Protein AF-A0AAV7A4F8-F1 (afdb_monomer)

Foldseek 3Di:
DCVVVVVVVVVVVVVVVVVVVVVVVVVVVVVVVVVVVCVCVVCVVVVVVVVVVVVVVVVVVVVVVVVVVVVVVVVVVVVVVVVVVCCCVVPVVVVVVVVVVVVVVVVVVVVVVVVVVVVVVVVVVVVVVVVVVDDDDDDDDDDDDDDPPDDDPDDDPDPPPPPVPVVVVVVVVVVVVVPDDDDDDDDDDDDDDDDDDDDDDDDDDDDPDPPDQDDQPPPCDLVQLVVLLVVPPPDPPQWAAPVSCCVRRNDDDPLVVQPDPPPNIGHSVSCVCNRVD

pLDDT: mean 75.05, std 23.2, range [30.03, 98.81]

Solvent-accessible surface area (backbone atoms only — not comparable to full-atom values): 17377 Å² total; per-residue (Å²): 142,63,63,66,68,50,52,54,52,52,52,52,52,53,53,51,52,52,52,51,53,53,52,52,51,52,51,53,52,49,53,56,48,52,60,55,75,43,45,61,73,73,44,44,64,58,57,49,52,52,50,50,52,51,52,52,52,52,49,55,51,52,56,49,54,51,50,56,49,52,53,50,53,54,50,50,56,51,52,50,49,55,49,55,52,48,48,38,65,73,50,48,51,57,50,52,55,48,51,53,51,51,53,51,50,50,56,54,48,51,55,50,50,52,56,48,51,56,51,50,50,52,50,51,54,52,49,54,51,54,60,71,70,60,74,83,88,79,83,87,86,86,88,86,82,94,77,87,75,85,78,81,86,78,86,85,88,73,85,82,56,81,67,53,58,59,59,50,50,53,53,48,52,50,52,54,70,72,65,59,75,88,76,84,80,87,85,81,89,85,88,82,90,84,88,91,86,82,89,88,81,85,83,86,70,92,74,92,63,83,82,73,83,64,82,62,68,98,79,75,47,73,66,56,51,53,47,50,47,68,74,67,49,84,59,95,81,63,53,42,45,55,73,52,48,40,67,75,74,36,86,66,78,69,57,74,81,40,47,82,90,71,82,70,42,43,40,67,80,42,52,43,54,67,76,76,97

Sequence (277 aa):
MSGDHGLNRLWANITEVNRQIALLTSAVTQLRTNLKSASDLINLPKTMEELQKSVATLGSTVTSVHHDVETLQTAAEEQRKRVEDLQKDLVQSPLEDLNSTVMLYVRQSDQRLHNMEATAFNLSQRVAALESAHPTSTKEDAAGLVNATHWSNESHTEAAESLKPEIREQLQLIHMLTNAPDSDKEERDDAVTSPPPLDKKKPRSLRRRQRRGLLLPRTFTLQDLEEVFRQTVQDLDGTLSRQQVERHLGRVQSLQDYDTDGDDRYSLAELKPLLGV

Secondary structure (DSSP, 8-state):
--HHHHHHHHHHHHHHHHHHHHHHHHHHHHHHHHHHHTHHHHHHHHHHHHHHHHHHHHHHHHHHHHHHHHHHHHHHHHHHHHHHHHHIIIIIHHHHHHHHHHHHHHHHHHHHHHHHHHHHHHHHHHHHHHHHT------------------------SSSSTTHHHHHHHHHHHHHHHS--------------------------------------TT--HHHHHHHHHHH--STT--EEHHHHHHHT---TTGGGT-SSSSSEE-HHHHGGGGT-

InterPro domains:
  IPR042352 EF-hand calcium-binding domain-containing protein 14 [PTHR15717] (2-92)

Organism: Engystomops pustulosus (NCBI:txid76066)

Mean predicted aligned error: 22.29 Å

Radius of gyration: 52.46 Å; Cα contacts (8 Å, |Δi|>4): 60; chains: 1; bounding box: 131×72×166 Å

Structure (mmCIF, N/CA/C/O backbone):
data_AF-A0AAV7A4F8-F1
#
_entry.id   AF-A0AAV7A4F8-F1
#
loop_
_atom_site.group_PDB
_atom_site.id
_atom_site.type_symbol
_atom_site.label_atom_id
_atom_site.label_alt_id
_atom_site.label_comp_id
_atom_site.label_asym_id
_atom_site.label_entity_id
_atom_site.label_seq_id
_atom_site.pdbx_PDB_ins_code
_atom_site.Cartn_x
_atom_site.Cartn_y
_atom_site.Cartn_z
_atom_site.occupancy
_atom_site.B_iso_or_equiv
_atom_site.auth_seq_id
_atom_site.auth_comp_id
_atom_site.auth_asym_id
_atom_site.auth_atom_id
_atom_site.pdbx_PDB_model_num
ATOM 1 N N . MET A 1 1 ? 66.719 -3.668 -76.133 1.00 51.59 1 MET A N 1
ATOM 2 C CA . MET A 1 1 ? 65.538 -2.784 -76.243 1.00 51.59 1 MET A CA 1
ATOM 3 C C . MET A 1 1 ? 64.718 -2.970 -74.973 1.00 51.59 1 MET A C 1
ATOM 5 O O . MET A 1 1 ? 63.930 -3.899 -74.914 1.00 51.59 1 MET A O 1
ATOM 9 N N . SER A 1 2 ? 64.987 -2.191 -73.919 1.00 59.56 2 SER A N 1
ATOM 10 C CA . SER A 1 2 ? 64.517 -2.533 -72.556 1.00 59.56 2 SER A CA 1
ATOM 11 C C . SER A 1 2 ? 63.568 -1.507 -71.922 1.00 59.56 2 SER A C 1
ATOM 13 O O . SER A 1 2 ? 63.001 -1.789 -70.871 1.00 59.56 2 SER A O 1
ATOM 15 N N . GLY A 1 3 ? 63.378 -0.338 -72.549 1.00 72.06 3 GLY A N 1
ATOM 16 C CA . GLY A 1 3 ? 62.556 0.755 -72.012 1.00 72.06 3 GLY A CA 1
ATOM 17 C C . GLY A 1 3 ? 61.073 0.395 -71.888 1.00 72.06 3 GLY A C 1
ATOM 18 O O . GLY A 1 3 ? 60.519 0.468 -70.792 1.00 72.06 3 GLY A O 1
ATOM 19 N N . ASP A 1 4 ? 60.453 -0.075 -72.976 1.00 75.88 4 ASP A N 1
ATOM 20 C CA . ASP A 1 4 ? 59.012 -0.383 -73.013 1.00 75.88 4 ASP A CA 1
ATOM 21 C C . ASP A 1 4 ? 58.596 -1.455 -72.002 1.00 75.88 4 ASP A C 1
ATOM 23 O O . ASP A 1 4 ? 57.539 -1.359 -71.385 1.00 75.88 4 ASP A O 1
ATOM 27 N N . HIS A 1 5 ? 59.436 -2.467 -71.768 1.00 80.19 5 HIS A N 1
ATOM 28 C CA . HIS A 1 5 ? 59.161 -3.495 -70.760 1.00 80.19 5 HIS A CA 1
ATOM 29 C C . HIS A 1 5 ? 59.239 -2.955 -69.321 1.00 80.19 5 HIS A C 1
ATOM 31 O O . HIS A 1 5 ? 58.542 -3.468 -68.445 1.00 80.19 5 HIS A O 1
ATOM 37 N N . GLY A 1 6 ? 60.040 -1.913 -69.071 1.00 85.62 6 GLY A N 1
ATOM 38 C CA . GLY A 1 6 ? 60.032 -1.176 -67.806 1.00 85.62 6 GLY A CA 1
ATOM 39 C C . GLY A 1 6 ? 58.773 -0.320 -67.658 1.00 85.62 6 GLY A C 1
ATOM 40 O O . GLY A 1 6 ? 58.057 -0.444 -66.666 1.00 85.62 6 GLY A O 1
ATOM 41 N N . LEU A 1 7 ? 58.457 0.481 -68.680 1.00 89.06 7 LEU A N 1
ATOM 42 C CA . LEU A 1 7 ? 57.256 1.323 -68.734 1.00 89.06 7 LEU A CA 1
ATOM 43 C C . LEU A 1 7 ? 55.967 0.513 -68.545 1.00 89.06 7 LEU A C 1
ATOM 45 O O . LEU A 1 7 ? 55.145 0.867 -67.705 1.00 89.06 7 LEU A O 1
ATOM 49 N N . ASN A 1 8 ? 55.805 -0.604 -69.257 1.00 91.00 8 ASN A N 1
ATOM 50 C CA . ASN A 1 8 ? 54.599 -1.429 -69.167 1.00 91.00 8 ASN A CA 1
ATOM 51 C C . ASN A 1 8 ? 54.426 -2.064 -67.769 1.00 91.00 8 ASN A C 1
ATOM 53 O O . ASN A 1 8 ? 53.312 -2.153 -67.258 1.00 91.00 8 ASN A O 1
ATOM 57 N N . ARG A 1 9 ? 55.526 -2.429 -67.088 1.00 90.81 9 ARG A N 1
ATOM 58 C CA . ARG A 1 9 ? 55.482 -2.887 -65.683 1.00 90.81 9 ARG A CA 1
ATOM 59 C C . ARG A 1 9 ? 55.089 -1.770 -64.713 1.00 90.81 9 ARG A C 1
ATOM 61 O O . ARG A 1 9 ? 54.324 -2.025 -63.787 1.00 90.81 9 ARG A O 1
ATOM 68 N N . LEU A 1 10 ? 55.580 -0.546 -64.923 1.00 94.00 10 LEU A N 1
ATOM 69 C CA . LEU A 1 10 ? 55.177 0.614 -64.119 1.00 94.00 10 LEU A CA 1
ATOM 70 C C . LEU A 1 10 ? 53.683 0.919 -64.303 1.00 94.00 10 LEU A C 1
ATOM 72 O O . LEU A 1 10 ? 52.978 1.077 -63.311 1.00 94.00 10 LEU A O 1
ATOM 76 N N . TRP A 1 11 ? 53.179 0.911 -65.541 1.00 93.75 11 TRP A N 1
ATOM 77 C CA . TRP A 1 11 ? 51.753 1.097 -65.831 1.00 93.75 11 TRP A CA 1
ATOM 78 C C . TRP A 1 11 ? 50.866 0.007 -65.221 1.00 93.75 11 TRP A C 1
ATOM 80 O O . TRP A 1 11 ? 49.826 0.331 -64.643 1.00 93.75 11 TRP A O 1
ATOM 90 N N . ALA A 1 12 ? 51.285 -1.262 -65.272 1.00 93.62 12 ALA A N 1
ATOM 91 C CA . ALA A 1 12 ? 50.576 -2.357 -64.610 1.00 93.62 12 ALA A CA 1
ATOM 92 C C . ALA A 1 12 ? 50.501 -2.151 -63.084 1.00 93.62 12 ALA A C 1
ATOM 94 O O . ALA A 1 12 ? 49.413 -2.219 -62.512 1.00 93.62 12 ALA A O 1
ATOM 95 N N . ASN A 1 13 ? 51.623 -1.807 -62.437 1.00 96.50 13 ASN A N 1
ATOM 96 C CA . ASN A 1 13 ? 51.658 -1.514 -61.000 1.00 96.50 13 ASN A CA 1
ATOM 97 C C . ASN A 1 13 ? 50.781 -0.308 -60.624 1.00 96.50 13 ASN A C 1
ATOM 99 O O . ASN A 1 13 ? 50.026 -0.390 -59.660 1.00 96.50 13 ASN A O 1
ATOM 103 N N . ILE A 1 14 ? 50.839 0.793 -61.381 1.00 97.12 14 ILE A N 1
ATOM 104 C CA . ILE A 1 14 ? 50.004 1.986 -61.143 1.00 97.12 14 ILE A CA 1
ATOM 105 C C . ILE A 1 14 ? 48.514 1.639 -61.271 1.00 97.12 14 ILE A C 1
ATOM 107 O O . ILE A 1 14 ? 47.704 2.065 -60.450 1.00 97.12 14 ILE A O 1
ATOM 111 N N . THR A 1 15 ? 48.148 0.828 -62.266 1.00 95.56 15 THR A N 1
ATOM 112 C CA . THR A 1 15 ? 46.758 0.402 -62.487 1.00 95.56 15 THR A CA 1
ATOM 113 C C . THR A 1 15 ? 46.247 -0.477 -61.342 1.00 95.56 15 THR A C 1
ATOM 115 O O . THR A 1 15 ? 45.140 -0.260 -60.851 1.00 95.56 15 THR A O 1
ATOM 118 N N . GLU A 1 16 ? 47.059 -1.421 -60.862 1.00 97.06 16 GLU A N 1
ATOM 119 C CA . GLU A 1 16 ? 46.702 -2.282 -59.730 1.00 97.06 16 GLU A CA 1
ATOM 120 C C . GLU A 1 16 ? 46.632 -1.508 -58.402 1.00 97.06 16 GLU A C 1
ATOM 122 O O . GLU A 1 16 ? 45.680 -1.685 -57.645 1.00 97.06 16 GLU A O 1
ATOM 127 N N . VAL A 1 17 ? 47.559 -0.578 -58.144 1.00 97.56 17 VAL A N 1
ATOM 128 C CA . VAL A 1 17 ? 47.492 0.320 -56.974 1.00 97.56 17 VAL A CA 1
ATOM 129 C C . VAL A 1 17 ? 46.220 1.174 -57.013 1.00 97.56 17 VAL A C 1
ATOM 131 O O . VAL A 1 17 ? 45.511 1.262 -56.011 1.00 97.56 17 VAL A O 1
ATOM 134 N N . ASN A 1 18 ? 45.854 1.733 -58.171 1.00 97.06 18 ASN A N 1
ATOM 135 C CA . ASN A 1 18 ? 44.603 2.482 -58.325 1.00 97.06 18 ASN A CA 1
ATOM 136 C C . ASN A 1 18 ? 43.361 1.600 -58.088 1.00 97.06 18 ASN A C 1
ATOM 138 O O . ASN A 1 18 ? 42.405 2.043 -57.446 1.00 97.06 18 ASN A O 1
ATOM 142 N N . ARG A 1 19 ? 43.380 0.333 -58.530 1.00 97.62 19 ARG A N 1
ATOM 143 C CA . ARG A 1 19 ? 42.314 -0.646 -58.249 1.00 97.62 19 ARG A CA 1
ATOM 144 C C . ARG A 1 19 ? 42.192 -0.936 -56.748 1.00 97.62 19 ARG A C 1
ATOM 146 O O . ARG A 1 19 ? 41.078 -0.994 -56.225 1.00 97.62 19 ARG A O 1
ATOM 153 N N . GLN A 1 20 ? 43.315 -1.070 -56.043 1.00 98.12 20 GLN A N 1
ATOM 154 C CA . GLN A 1 20 ? 43.345 -1.268 -54.590 1.00 98.12 20 GLN A CA 1
ATOM 155 C C . GLN A 1 20 ? 42.840 -0.031 -53.829 1.00 98.12 20 GLN A C 1
ATOM 157 O O . GLN A 1 20 ? 42.049 -0.181 -52.899 1.00 98.12 20 GLN A O 1
ATOM 162 N N . ILE A 1 21 ? 43.197 1.185 -54.259 1.00 97.75 21 ILE A N 1
ATOM 163 C CA . ILE A 1 21 ? 42.678 2.444 -53.689 1.00 97.75 21 ILE A CA 1
ATOM 164 C C . ILE A 1 21 ? 41.151 2.546 -53.858 1.00 97.75 21 ILE A C 1
ATOM 166 O O . ILE A 1 21 ? 40.450 2.938 -52.919 1.00 97.75 21 ILE A O 1
ATOM 170 N N . ALA A 1 22 ? 40.615 2.158 -55.020 1.00 97.31 22 ALA A N 1
ATOM 171 C CA . ALA A 1 22 ? 39.173 2.139 -55.266 1.00 97.31 22 ALA A CA 1
ATOM 172 C C . ALA A 1 22 ? 38.438 1.136 -54.353 1.00 97.31 22 ALA A C 1
ATOM 174 O O . ALA A 1 22 ? 37.428 1.488 -53.737 1.00 97.31 22 ALA A O 1
ATOM 175 N N . LEU A 1 23 ? 38.974 -0.082 -54.195 1.00 97.81 23 LEU A N 1
ATOM 176 C CA . LEU A 1 23 ? 38.431 -1.084 -53.268 1.00 97.81 23 LEU A CA 1
ATOM 177 C C . LEU A 1 23 ? 38.501 -0.622 -51.805 1.00 97.81 23 LEU A C 1
ATOM 179 O O . LEU A 1 23 ? 37.517 -0.754 -51.079 1.00 97.81 23 LEU A O 1
ATOM 183 N N . LEU A 1 24 ? 39.619 -0.025 -51.383 1.00 98.06 24 LEU A N 1
ATOM 184 C CA . LEU A 1 24 ? 39.779 0.523 -50.034 1.00 98.06 24 LEU A CA 1
ATOM 185 C C . LEU A 1 24 ? 38.776 1.653 -49.766 1.00 98.06 24 LEU A C 1
ATOM 187 O O . LEU A 1 24 ? 38.163 1.696 -48.702 1.00 98.06 24 LEU A O 1
ATOM 191 N N . THR A 1 25 ? 38.548 2.529 -50.747 1.00 97.81 25 THR A N 1
ATOM 192 C CA . THR A 1 25 ? 37.552 3.606 -50.650 1.00 97.81 25 THR A CA 1
ATOM 193 C C . THR A 1 25 ? 36.139 3.036 -50.501 1.00 97.81 25 THR A C 1
ATOM 195 O O . THR A 1 25 ? 35.381 3.505 -49.654 1.00 97.81 25 THR A O 1
ATOM 198 N N . SER A 1 26 ? 35.796 1.986 -51.256 1.00 97.75 26 SER A N 1
ATOM 199 C CA . SER A 1 26 ? 34.513 1.283 -51.118 1.00 97.75 26 SER A CA 1
ATOM 200 C C . SER A 1 26 ? 34.354 0.615 -49.744 1.00 97.75 26 SER A C 1
ATOM 202 O O . SER A 1 26 ? 33.311 0.766 -49.110 1.00 97.75 26 SER A O 1
ATOM 204 N N . ALA A 1 27 ? 35.389 -0.055 -49.232 1.00 97.62 27 ALA A N 1
ATOM 205 C CA . ALA A 1 27 ? 35.360 -0.648 -47.894 1.00 97.62 27 ALA A CA 1
ATOM 206 C C . ALA A 1 27 ? 35.190 0.419 -46.794 1.00 97.62 27 ALA A C 1
ATOM 208 O O . ALA A 1 27 ? 34.402 0.239 -45.867 1.00 97.62 27 ALA A O 1
ATOM 209 N N . VAL A 1 28 ? 35.860 1.571 -46.918 1.00 97.81 28 VAL A N 1
ATOM 210 C CA . VAL A 1 28 ? 35.715 2.702 -45.985 1.00 97.81 28 VAL A CA 1
ATOM 211 C C . VAL A 1 28 ? 34.306 3.307 -46.035 1.00 97.81 28 VAL A C 1
ATOM 213 O O . VAL A 1 28 ? 33.752 3.630 -44.980 1.00 97.81 28 VAL A O 1
ATOM 216 N N . THR A 1 29 ? 33.671 3.433 -47.208 1.00 96.25 29 THR A N 1
ATOM 217 C CA . THR A 1 29 ? 32.273 3.903 -47.278 1.00 96.25 29 THR A CA 1
ATOM 218 C C . THR A 1 29 ? 31.287 2.881 -46.707 1.00 96.25 29 THR A C 1
ATOM 220 O O . THR A 1 29 ? 30.334 3.282 -46.032 1.00 96.25 29 THR A O 1
ATOM 223 N N . GLN A 1 30 ? 31.537 1.579 -46.875 1.00 96.44 30 GLN A N 1
ATOM 224 C CA . GLN A 1 30 ? 30.733 0.521 -46.256 1.00 96.44 30 GLN A CA 1
ATOM 225 C C . GLN A 1 30 ? 30.881 0.504 -44.724 1.00 96.44 30 GLN A C 1
ATOM 227 O O . GLN A 1 30 ? 29.885 0.498 -44.008 1.00 96.44 30 GLN A O 1
ATOM 232 N N . LEU A 1 31 ? 32.099 0.614 -44.186 1.00 95.00 31 LEU A N 1
ATOM 233 C CA . LEU A 1 31 ? 32.310 0.750 -42.738 1.00 95.00 31 LEU A CA 1
ATOM 234 C C . LEU A 1 31 ? 31.630 2.011 -42.178 1.00 95.00 31 LEU A C 1
ATOM 236 O O . LEU A 1 31 ? 31.019 1.965 -41.111 1.00 95.00 31 LEU A O 1
ATOM 240 N N . ARG A 1 32 ? 31.660 3.129 -42.917 1.00 92.94 32 ARG A N 1
ATOM 241 C CA . ARG A 1 32 ? 30.987 4.379 -42.528 1.00 92.94 32 ARG A CA 1
ATOM 242 C C . ARG A 1 32 ? 29.457 4.285 -42.572 1.00 92.94 32 ARG A C 1
ATOM 244 O O . ARG A 1 32 ? 28.802 4.980 -41.798 1.00 92.94 32 ARG A O 1
ATOM 251 N N . THR A 1 33 ? 28.878 3.476 -43.460 1.00 92.44 33 THR A N 1
ATOM 252 C CA . THR A 1 33 ? 27.426 3.217 -43.461 1.00 92.44 33 THR A CA 1
ATOM 253 C C . THR A 1 33 ? 27.043 2.266 -42.333 1.00 92.44 33 THR A C 1
ATOM 255 O O . THR A 1 33 ? 26.138 2.604 -41.577 1.00 92.44 33 THR A O 1
ATOM 258 N N . ASN A 1 34 ? 27.802 1.190 -42.114 1.00 91.44 34 ASN A N 1
ATOM 259 C CA . ASN A 1 34 ? 27.587 0.253 -41.007 1.00 91.44 34 ASN A CA 1
ATOM 260 C C . ASN A 1 34 ? 27.666 0.942 -39.628 1.00 91.44 34 ASN A C 1
ATOM 262 O O . ASN A 1 34 ? 26.821 0.706 -38.768 1.00 91.44 34 ASN A O 1
ATOM 266 N N . LEU A 1 35 ? 28.632 1.850 -39.428 1.00 87.81 35 LEU A N 1
ATOM 267 C CA . LEU A 1 35 ? 28.751 2.649 -38.201 1.00 87.81 35 LEU A CA 1
ATOM 268 C C . LEU A 1 35 ? 27.564 3.610 -38.000 1.00 87.81 35 LEU A C 1
ATOM 270 O O . LEU A 1 35 ? 27.194 3.896 -36.867 1.00 87.81 35 LEU A O 1
ATOM 274 N N . LYS A 1 36 ? 26.952 4.100 -39.088 1.00 87.31 36 LYS A N 1
ATOM 275 C CA . LYS A 1 36 ? 25.741 4.934 -39.026 1.00 87.31 36 LYS A CA 1
ATOM 276 C C . LYS A 1 36 ? 24.475 4.122 -38.757 1.00 87.31 36 LYS A C 1
ATOM 278 O O . LYS A 1 36 ? 23.621 4.610 -38.031 1.00 87.31 36 LYS A O 1
ATOM 283 N N . SER A 1 37 ? 24.341 2.925 -39.334 1.00 85.81 37 SER A N 1
ATOM 284 C CA . SER A 1 37 ? 23.205 2.029 -39.066 1.00 85.81 37 SER A CA 1
ATOM 285 C C . SER A 1 37 ? 23.282 1.378 -37.684 1.00 85.81 37 SER A C 1
ATOM 287 O O . SER A 1 37 ? 22.265 0.962 -37.152 1.00 85.81 37 SER A O 1
ATOM 289 N N . ALA A 1 38 ? 24.463 1.351 -37.061 1.00 89.94 38 ALA A N 1
ATOM 290 C CA . ALA A 1 38 ? 24.639 1.064 -35.638 1.00 89.94 38 ALA A CA 1
ATOM 291 C C . ALA A 1 38 ? 24.256 2.258 -34.724 1.00 89.94 38 ALA A C 1
ATOM 293 O O . ALA A 1 38 ? 24.747 2.358 -33.598 1.00 89.94 38 ALA A O 1
ATOM 294 N N . SER A 1 39 ? 23.383 3.165 -35.190 1.00 81.50 39 SER A N 1
ATOM 295 C CA . SER A 1 39 ? 22.884 4.345 -34.461 1.00 81.50 39 SER A CA 1
ATOM 296 C C . SER A 1 39 ? 22.353 4.022 -33.071 1.00 81.50 39 SER A C 1
ATOM 298 O O . SER A 1 39 ? 22.455 4.835 -32.153 1.00 81.50 39 SER A O 1
ATOM 300 N N . ASP A 1 40 ? 21.801 2.830 -32.911 1.00 81.88 40 ASP A N 1
ATOM 301 C CA . ASP A 1 40 ? 21.091 2.434 -31.705 1.00 81.88 40 ASP A CA 1
ATOM 302 C C . ASP A 1 40 ? 22.093 2.137 -30.583 1.00 81.88 40 ASP A C 1
ATOM 304 O O . ASP A 1 40 ? 21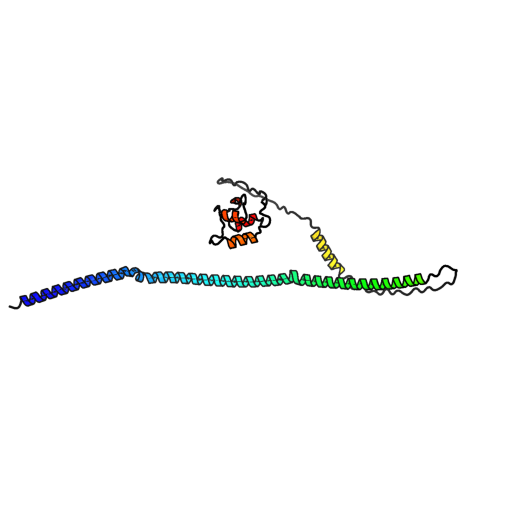.871 2.534 -29.445 1.00 81.88 40 ASP A O 1
ATOM 308 N N . LEU A 1 41 ? 23.278 1.606 -30.920 1.00 86.75 41 LEU A N 1
ATOM 309 C CA . LEU A 1 41 ? 24.411 1.485 -29.993 1.00 86.75 41 LEU A CA 1
ATOM 310 C C . LEU A 1 41 ? 24.998 2.854 -29.604 1.00 86.75 41 LEU A C 1
ATOM 312 O O . LEU A 1 41 ? 25.531 3.002 -28.508 1.00 86.75 41 LEU A O 1
ATOM 316 N N . ILE A 1 42 ? 24.883 3.862 -30.477 1.00 86.06 42 ILE A N 1
ATOM 317 C CA . ILE A 1 42 ? 25.322 5.243 -30.205 1.00 86.06 42 ILE A CA 1
ATOM 318 C C . ILE A 1 42 ? 24.322 5.968 -29.282 1.00 86.06 42 ILE A C 1
ATOM 320 O O . ILE A 1 42 ? 24.719 6.825 -28.494 1.00 86.06 42 ILE A O 1
ATOM 324 N N . ASN A 1 43 ? 23.032 5.621 -29.345 1.00 89.19 43 ASN A N 1
ATOM 325 C CA . ASN A 1 43 ? 21.995 6.181 -28.471 1.00 89.19 43 ASN A CA 1
ATOM 326 C C . ASN A 1 43 ? 21.771 5.382 -27.174 1.00 89.19 43 ASN A C 1
ATOM 328 O O . ASN A 1 43 ? 21.276 5.965 -26.211 1.00 89.19 43 ASN A O 1
ATOM 332 N N . LEU A 1 44 ? 22.189 4.111 -27.111 1.00 94.75 44 LEU A N 1
ATOM 333 C CA . LEU A 1 44 ? 22.045 3.227 -25.945 1.00 94.75 44 LEU A CA 1
ATOM 334 C C . LEU A 1 44 ? 22.483 3.853 -24.597 1.00 94.75 44 LEU A C 1
ATOM 336 O O . LEU A 1 44 ? 21.783 3.639 -23.604 1.00 94.75 44 LEU A O 1
ATOM 340 N N . PRO A 1 45 ? 23.562 4.667 -24.512 1.00 94.38 45 PRO A N 1
ATOM 341 C CA . PRO A 1 45 ? 23.914 5.355 -23.268 1.00 94.38 45 PRO A CA 1
ATOM 342 C C . PRO A 1 45 ? 22.827 6.318 -22.768 1.00 94.38 45 PRO A C 1
ATOM 344 O O . PRO A 1 45 ? 22.577 6.375 -21.569 1.00 94.38 45 PRO A O 1
ATOM 347 N N . LYS A 1 46 ? 22.122 7.022 -23.666 1.00 94.81 46 LYS A N 1
ATOM 348 C CA . LYS A 1 46 ? 21.042 7.956 -23.294 1.00 94.81 46 LYS A CA 1
ATOM 349 C C . LYS A 1 46 ? 19.829 7.211 -22.750 1.00 94.81 46 LYS A C 1
ATOM 351 O O . LYS A 1 46 ? 19.309 7.577 -21.704 1.00 94.81 46 LYS A O 1
ATOM 356 N N . THR A 1 47 ? 19.429 6.123 -23.412 1.00 95.94 47 THR A N 1
ATOM 357 C CA . THR A 1 47 ? 18.334 5.272 -22.922 1.00 95.94 47 THR A CA 1
ATOM 358 C C . THR A 1 47 ? 18.692 4.606 -21.591 1.00 95.94 47 THR A C 1
ATOM 360 O O . THR A 1 47 ? 17.814 4.389 -20.763 1.00 95.94 47 THR A O 1
ATOM 363 N N . MET A 1 48 ? 19.982 4.337 -21.339 1.00 97.69 48 MET A N 1
ATOM 364 C CA . MET A 1 48 ? 20.453 3.874 -20.032 1.00 97.69 48 MET A CA 1
ATOM 365 C C . MET A 1 48 ? 20.370 4.976 -18.966 1.00 97.69 48 MET A C 1
ATOM 367 O O . MET A 1 48 ? 19.908 4.701 -17.864 1.00 97.69 48 MET A O 1
ATOM 371 N N . GLU A 1 49 ? 20.745 6.223 -19.273 1.00 97.88 49 GLU A N 1
ATOM 372 C CA . GLU A 1 49 ? 20.549 7.346 -18.346 1.00 97.88 49 GLU A CA 1
ATOM 373 C C . GLU A 1 49 ? 19.065 7.594 -18.023 1.00 97.88 49 GLU A C 1
ATOM 375 O O . GLU A 1 49 ? 18.720 7.899 -16.884 1.00 97.88 49 GLU A O 1
ATOM 380 N N . GLU A 1 50 ? 18.181 7.507 -19.018 1.00 97.75 50 GLU A N 1
ATOM 381 C CA . GLU A 1 50 ? 16.729 7.661 -18.848 1.00 97.75 50 GLU A CA 1
ATOM 382 C C . GLU A 1 50 ? 16.150 6.532 -17.985 1.00 97.75 50 GLU A C 1
ATOM 384 O O . GLU A 1 50 ? 15.407 6.800 -17.037 1.00 97.75 50 GLU A O 1
ATOM 389 N N . LEU A 1 51 ? 16.574 5.287 -18.223 1.00 98.56 51 LEU A N 1
ATOM 390 C CA . LEU A 1 51 ? 16.226 4.144 -17.381 1.00 98.56 51 LEU A CA 1
ATOM 391 C C . LEU A 1 51 ? 16.758 4.306 -15.947 1.00 98.56 51 LEU A C 1
ATOM 393 O O . LEU A 1 51 ? 16.019 4.061 -14.998 1.00 98.56 51 LEU A O 1
ATOM 397 N N . GLN A 1 52 ? 17.997 4.771 -15.763 1.00 98.50 52 GLN A N 1
ATOM 398 C CA . GLN A 1 52 ? 18.573 5.050 -14.441 1.00 98.50 52 GLN A CA 1
ATOM 399 C C . GLN A 1 52 ? 17.788 6.128 -13.683 1.00 98.50 52 GLN A C 1
ATOM 401 O O . GLN A 1 52 ? 17.520 5.957 -12.494 1.00 98.50 52 GLN A O 1
ATOM 406 N N . LYS A 1 53 ? 17.365 7.204 -14.364 1.00 98.62 53 LYS A N 1
ATOM 407 C CA . LYS A 1 53 ? 16.495 8.246 -13.790 1.00 98.62 53 LYS A CA 1
ATOM 408 C C . LYS A 1 53 ? 15.151 7.642 -13.360 1.00 98.62 53 LYS A C 1
ATOM 410 O O . LYS A 1 53 ? 14.745 7.835 -12.218 1.00 98.62 53 LYS A O 1
ATOM 415 N N . SER A 1 54 ? 14.519 6.831 -14.214 1.00 98.62 54 SER A N 1
ATOM 416 C CA . SER A 1 54 ? 13.267 6.132 -13.887 1.00 98.62 54 SER A CA 1
ATOM 417 C C . SER A 1 54 ? 13.412 5.180 -12.693 1.00 98.62 54 SER A C 1
ATOM 419 O O . SER A 1 54 ? 12.548 5.164 -11.820 1.00 98.62 54 SER A O 1
ATOM 421 N N . VAL A 1 55 ? 14.495 4.400 -12.623 1.00 98.69 55 VAL A N 1
ATOM 422 C CA . VAL A 1 55 ? 14.775 3.481 -11.505 1.00 98.69 55 VAL A CA 1
ATOM 423 C C . VAL A 1 55 ? 15.016 4.250 -10.203 1.00 98.69 55 VAL A C 1
ATOM 425 O O . VAL A 1 55 ? 14.525 3.830 -9.158 1.00 98.69 55 VAL A O 1
ATOM 428 N N . ALA A 1 56 ? 15.697 5.399 -10.248 1.00 98.31 56 ALA A N 1
ATOM 429 C CA . ALA A 1 56 ? 15.882 6.256 -9.077 1.00 98.31 56 ALA A CA 1
ATOM 430 C C . ALA A 1 56 ? 14.552 6.845 -8.566 1.00 98.31 56 ALA A C 1
ATOM 432 O O . ALA A 1 56 ? 14.309 6.835 -7.359 1.00 98.31 56 ALA A O 1
ATOM 433 N N . THR A 1 57 ? 13.669 7.299 -9.465 1.00 98.50 57 THR A N 1
ATOM 434 C CA . THR A 1 57 ? 12.321 7.776 -9.104 1.00 98.50 57 THR A CA 1
ATOM 435 C C . THR A 1 57 ? 11.449 6.658 -8.531 1.00 98.50 57 THR A C 1
ATOM 437 O O . THR A 1 57 ? 10.801 6.861 -7.511 1.00 98.50 57 THR A O 1
ATOM 440 N N . LEU A 1 58 ? 11.469 5.459 -9.122 1.00 98.62 58 LEU A N 1
ATOM 441 C CA . LEU A 1 58 ? 10.762 4.300 -8.565 1.00 98.62 58 LEU A CA 1
ATOM 442 C C . LEU A 1 58 ? 11.305 3.925 -7.179 1.00 98.62 58 LEU A C 1
ATOM 444 O O . LEU A 1 58 ? 10.523 3.638 -6.276 1.00 98.62 58 LEU A O 1
ATOM 448 N N . GLY A 1 59 ? 12.626 3.991 -6.984 1.00 98.44 59 GLY A N 1
ATOM 449 C CA . GLY A 1 59 ? 13.266 3.786 -5.686 1.00 98.44 59 GLY A CA 1
ATOM 450 C C . GLY A 1 59 ? 12.758 4.754 -4.614 1.00 98.44 59 GLY A C 1
ATOM 451 O O . GLY A 1 59 ? 12.349 4.305 -3.545 1.00 98.44 59 GLY A O 1
ATOM 452 N N . SER A 1 60 ? 12.705 6.061 -4.901 1.00 98.31 60 SER A N 1
ATOM 453 C CA . SER A 1 60 ? 12.183 7.039 -3.935 1.00 98.31 60 SER A CA 1
ATOM 454 C C . SER A 1 60 ? 10.682 6.874 -3.671 1.00 98.31 60 SER A C 1
ATOM 456 O O . SER A 1 60 ? 10.256 7.027 -2.526 1.00 98.31 60 SER A O 1
ATOM 458 N N . THR A 1 61 ? 9.885 6.489 -4.676 1.00 98.50 61 THR A N 1
ATOM 459 C CA . THR A 1 61 ? 8.466 6.140 -4.482 1.00 98.50 61 THR A CA 1
ATOM 460 C C . THR A 1 61 ? 8.301 4.927 -3.562 1.00 98.50 61 THR A C 1
ATOM 462 O O . THR A 1 61 ? 7.501 4.983 -2.632 1.00 98.50 61 THR A O 1
ATOM 465 N N . VAL A 1 62 ? 9.082 3.859 -3.760 1.00 98.69 62 VAL A N 1
ATOM 466 C CA . VAL A 1 62 ? 9.049 2.662 -2.899 1.00 98.69 62 VAL A CA 1
ATOM 467 C C . VAL A 1 62 ? 9.457 2.995 -1.462 1.00 98.69 62 VAL A C 1
ATOM 469 O O . VAL A 1 62 ? 8.802 2.534 -0.531 1.00 98.69 62 VAL A O 1
ATOM 472 N N . THR A 1 63 ? 10.480 3.832 -1.253 1.00 98.50 63 THR A N 1
ATOM 473 C CA . THR A 1 63 ? 10.868 4.281 0.096 1.00 98.50 63 THR A CA 1
ATOM 474 C C . THR A 1 63 ? 9.782 5.129 0.768 1.00 98.50 63 THR A C 1
ATOM 476 O O . THR A 1 63 ? 9.555 4.956 1.962 1.00 98.50 63 THR A O 1
ATOM 479 N N . SER A 1 64 ? 9.075 5.993 0.026 1.00 98.62 64 SER A N 1
ATOM 480 C CA . SER A 1 64 ? 7.932 6.747 0.572 1.00 98.62 64 SER A CA 1
ATOM 481 C C . SER A 1 64 ? 6.809 5.807 1.008 1.00 98.62 64 SER A C 1
ATOM 483 O O . SER A 1 64 ? 6.433 5.810 2.174 1.00 98.62 64 SER A O 1
ATOM 485 N N . VAL A 1 65 ? 6.354 4.926 0.108 1.00 98.75 65 VAL A N 1
ATOM 486 C CA . VAL A 1 65 ? 5.260 3.979 0.387 1.00 98.75 65 VAL A CA 1
ATOM 487 C C . VAL A 1 65 ? 5.611 3.033 1.540 1.00 98.75 65 VAL A C 1
ATOM 489 O O . VAL A 1 65 ? 4.742 2.689 2.3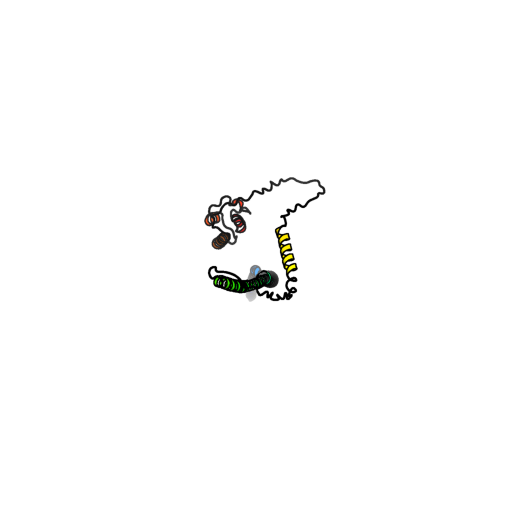36 1.00 98.75 65 VAL A O 1
ATOM 492 N N . HIS A 1 66 ? 6.879 2.638 1.686 1.00 98.56 66 HIS A N 1
ATOM 493 C CA . HIS A 1 66 ? 7.336 1.861 2.839 1.00 98.56 66 HIS A CA 1
ATOM 494 C C . HIS A 1 66 ? 7.135 2.620 4.162 1.00 98.56 66 HIS A C 1
ATOM 496 O O . HIS A 1 66 ? 6.636 2.028 5.119 1.00 98.56 66 HIS A O 1
ATOM 502 N N . HIS A 1 67 ? 7.468 3.912 4.211 1.00 98.75 67 HIS A N 1
ATOM 503 C CA . HIS A 1 67 ? 7.270 4.747 5.399 1.00 98.75 67 HIS A CA 1
ATOM 504 C C . HIS A 1 67 ? 5.781 5.025 5.682 1.00 98.75 67 HIS A C 1
ATOM 506 O O . HIS A 1 67 ? 5.339 4.977 6.833 1.00 98.75 67 HIS A O 1
ATOM 512 N N . ASP A 1 68 ? 4.982 5.234 4.633 1.00 98.69 68 ASP A N 1
ATOM 513 C CA . ASP A 1 68 ? 3.525 5.368 4.740 1.00 98.69 68 ASP A CA 1
ATOM 514 C C . ASP A 1 68 ? 2.899 4.083 5.330 1.00 98.69 68 ASP A C 1
ATOM 516 O O . ASP A 1 68 ? 2.034 4.145 6.202 1.00 98.69 68 ASP A O 1
ATOM 520 N N . VAL A 1 69 ? 3.391 2.900 4.941 1.00 98.81 69 VAL A N 1
ATOM 521 C CA . VAL A 1 69 ? 2.970 1.610 5.519 1.00 98.81 69 VAL A CA 1
ATOM 522 C C . VAL A 1 69 ? 3.405 1.457 6.983 1.00 98.81 69 VAL A C 1
ATOM 524 O O . VAL A 1 69 ? 2.592 1.029 7.800 1.00 98.81 69 VAL A O 1
ATOM 527 N N . GLU A 1 70 ? 4.634 1.830 7.356 1.00 98.62 70 GLU A N 1
ATOM 528 C CA . GLU A 1 70 ? 5.100 1.764 8.755 1.00 98.62 70 GLU A CA 1
ATOM 529 C C . GLU A 1 70 ? 4.290 2.675 9.691 1.00 98.62 70 GLU A C 1
ATOM 531 O O . GLU A 1 70 ? 3.922 2.277 10.803 1.00 98.62 70 GLU A O 1
ATOM 536 N N . THR A 1 71 ? 3.979 3.894 9.245 1.00 98.44 71 THR A N 1
ATOM 537 C CA . THR A 1 71 ? 3.180 4.848 10.029 1.00 98.44 71 THR A CA 1
ATOM 538 C C . THR A 1 71 ? 1.726 4.387 10.165 1.00 98.44 71 THR A C 1
ATOM 540 O O . THR A 1 71 ? 1.190 4.404 11.276 1.00 98.44 71 THR A O 1
ATOM 543 N N . LEU A 1 72 ? 1.113 3.869 9.092 1.00 98.50 72 LEU A N 1
ATOM 544 C CA . LEU A 1 72 ? -0.222 3.258 9.139 1.00 98.50 72 LEU A CA 1
ATOM 545 C C . LEU A 1 72 ? -0.269 2.010 10.035 1.00 98.50 72 LEU A C 1
ATOM 547 O O . LEU A 1 72 ? -1.204 1.863 10.821 1.00 98.50 72 LEU A O 1
ATOM 551 N N . GLN A 1 73 ? 0.740 1.135 9.972 1.00 98.62 73 GLN A N 1
ATOM 552 C CA . GLN A 1 73 ? 0.832 -0.055 10.826 1.00 98.62 73 GLN A CA 1
ATOM 553 C C . GLN A 1 73 ? 0.964 0.323 12.310 1.00 98.62 73 GLN A C 1
ATOM 555 O O . GLN A 1 73 ? 0.312 -0.281 13.164 1.00 98.62 73 GLN A O 1
ATOM 560 N N . THR A 1 74 ? 1.758 1.354 12.615 1.00 98.50 74 THR A N 1
ATOM 561 C CA . THR A 1 74 ? 1.913 1.883 13.978 1.00 98.50 74 THR A CA 1
ATOM 562 C C . THR A 1 74 ? 0.594 2.454 14.504 1.00 98.50 74 THR A C 1
ATOM 564 O O . THR A 1 74 ? 0.175 2.121 15.614 1.00 98.50 74 THR A O 1
ATOM 567 N N . ALA A 1 75 ? -0.104 3.254 13.691 1.00 98.38 75 ALA A N 1
ATOM 568 C CA . ALA A 1 75 ? -1.405 3.816 14.047 1.00 98.38 75 ALA A CA 1
ATOM 569 C C . ALA A 1 75 ? -2.480 2.729 14.243 1.00 98.38 75 ALA A C 1
ATOM 571 O O . ALA A 1 75 ? -3.272 2.816 15.180 1.00 98.38 75 ALA A O 1
ATOM 572 N N . ALA A 1 76 ? -2.498 1.686 13.406 1.00 98.44 76 ALA A N 1
ATOM 573 C CA . ALA A 1 76 ? -3.454 0.584 13.514 1.00 98.44 76 ALA A CA 1
ATOM 574 C C . ALA A 1 76 ? -3.300 -0.206 14.828 1.00 98.44 76 ALA A C 1
ATOM 576 O O . ALA A 1 76 ? -4.297 -0.491 15.491 1.00 98.44 76 ALA A O 1
ATOM 577 N N . GLU A 1 77 ? -2.066 -0.509 15.243 1.00 98.25 77 GLU A N 1
ATOM 578 C CA . GLU A 1 77 ? -1.794 -1.194 16.515 1.00 98.25 77 GLU A CA 1
ATOM 579 C C . GLU A 1 77 ? -2.108 -0.307 17.736 1.00 98.25 77 GLU A C 1
ATOM 581 O O . GLU A 1 77 ? -2.523 -0.816 18.779 1.00 98.25 77 GLU A O 1
ATOM 586 N N . GLU A 1 78 ? -1.969 1.019 17.622 1.00 98.50 78 GLU A N 1
ATOM 587 C CA . GLU A 1 78 ? -2.421 1.943 18.668 1.00 98.50 78 GLU A CA 1
ATOM 588 C C . GLU A 1 78 ? -3.955 1.977 18.776 1.00 98.50 78 GLU A C 1
ATOM 590 O O . GLU A 1 78 ? -4.497 1.861 19.876 1.00 98.50 78 GLU A O 1
ATOM 595 N N . GLN A 1 79 ? -4.675 2.078 17.650 1.00 98.25 79 GLN A N 1
ATOM 596 C CA . GLN A 1 79 ? -6.143 2.031 17.654 1.00 98.25 79 GLN A CA 1
ATOM 597 C C . GLN A 1 79 ? -6.665 0.697 18.195 1.00 98.25 79 GLN A C 1
ATOM 599 O O . GLN A 1 79 ? -7.615 0.694 18.976 1.00 98.25 79 GLN A O 1
ATOM 604 N N . ARG A 1 80 ? -6.020 -0.426 17.852 1.00 98.44 80 ARG A N 1
ATOM 605 C CA . ARG A 1 80 ? -6.378 -1.748 18.383 1.00 98.44 80 ARG A CA 1
ATOM 606 C C . ARG A 1 80 ? -6.315 -1.779 19.914 1.00 98.44 80 ARG A C 1
ATOM 608 O O . ARG A 1 80 ? -7.277 -2.211 20.539 1.00 98.44 80 ARG A O 1
ATOM 615 N N . LYS A 1 81 ? -5.241 -1.255 20.518 1.00 98.44 81 LYS A N 1
ATOM 616 C CA . LYS A 1 81 ? -5.104 -1.164 21.986 1.00 98.44 81 LYS A CA 1
ATOM 617 C C . LYS A 1 81 ? -6.182 -0.288 22.612 1.00 98.44 81 LYS A C 1
ATOM 619 O O . LYS A 1 81 ? -6.848 -0.728 23.537 1.00 98.44 81 LYS A O 1
ATOM 624 N N . ARG A 1 82 ? -6.441 0.894 22.040 1.00 98.25 82 ARG A N 1
ATOM 625 C CA . ARG A 1 82 ? -7.524 1.783 22.501 1.00 98.25 82 ARG A CA 1
ATOM 626 C C . ARG A 1 82 ? -8.901 1.104 22.449 1.00 98.25 82 ARG A C 1
ATOM 628 O O . ARG A 1 82 ? -9.730 1.365 23.313 1.00 98.25 82 ARG A O 1
ATOM 635 N N . VAL A 1 83 ? -9.155 0.238 21.463 1.00 98.25 83 VAL A N 1
ATOM 636 C CA . VAL A 1 83 ? -10.391 -0.562 21.380 1.00 98.25 83 VAL A CA 1
ATOM 637 C C . VAL A 1 83 ? -10.421 -1.676 22.433 1.00 98.25 83 VAL A C 1
ATOM 639 O O . VAL A 1 83 ? -11.466 -1.878 23.044 1.00 98.25 83 VAL A O 1
ATOM 642 N N . GLU A 1 84 ? -9.302 -2.360 22.687 1.00 97.75 84 GLU A N 1
ATOM 643 C CA . GLU A 1 84 ? -9.184 -3.369 23.755 1.00 97.75 84 GLU A CA 1
ATOM 644 C C . GLU A 1 84 ? -9.399 -2.744 25.153 1.00 97.75 84 GLU A C 1
ATOM 646 O O . GLU A 1 84 ? -10.168 -3.283 25.952 1.00 97.75 84 GLU A O 1
ATOM 651 N N . ASP A 1 85 ? -8.819 -1.566 25.414 1.00 97.62 85 ASP A N 1
ATOM 652 C CA . ASP A 1 85 ? -9.018 -0.791 26.647 1.00 97.62 85 ASP A CA 1
ATOM 653 C C . ASP A 1 85 ? -10.481 -0.322 26.796 1.00 97.62 85 ASP A C 1
ATOM 655 O O . ASP A 1 85 ? -11.117 -0.567 27.822 1.00 97.62 85 ASP A O 1
ATOM 659 N N . LEU A 1 86 ? -11.073 0.279 25.753 1.00 97.81 86 LEU A N 1
ATOM 660 C CA . LEU A 1 86 ? -12.480 0.707 25.777 1.00 97.81 86 LEU A CA 1
ATOM 661 C C . LEU A 1 86 ? -13.455 -0.470 25.932 1.00 97.81 86 LEU A C 1
ATOM 663 O O . LEU A 1 86 ? -14.478 -0.331 26.599 1.00 97.81 86 LEU A O 1
ATOM 667 N N . GLN A 1 87 ? -13.163 -1.634 25.344 1.00 97.69 87 GLN A N 1
ATOM 668 C CA . GLN A 1 87 ? -13.976 -2.839 25.523 1.00 97.69 87 GLN A CA 1
ATOM 669 C C . GLN A 1 87 ? -13.940 -3.322 26.979 1.00 97.69 87 GLN A C 1
ATOM 671 O O . GLN A 1 87 ? -14.963 -3.759 27.513 1.00 97.69 87 GLN A O 1
ATOM 676 N N . LYS A 1 88 ? -12.779 -3.236 27.631 1.00 97.06 88 LYS A N 1
ATOM 677 C CA . LYS A 1 88 ? -12.630 -3.572 29.045 1.00 97.06 88 LYS A CA 1
ATOM 678 C C . LYS A 1 88 ? -13.442 -2.620 29.930 1.00 97.06 88 LYS A C 1
ATOM 680 O O . LYS A 1 88 ? -14.259 -3.093 30.717 1.00 97.06 88 LYS A O 1
ATOM 685 N N . ASP A 1 89 ? -13.283 -1.313 29.742 1.00 96.75 89 ASP A N 1
ATOM 686 C CA . ASP A 1 89 ? -13.887 -0.294 30.611 1.00 96.75 89 ASP A CA 1
ATOM 687 C C . ASP A 1 89 ? -15.400 -0.098 30.384 1.00 96.75 89 ASP A C 1
ATOM 689 O O . ASP A 1 89 ? -16.118 0.269 31.312 1.00 96.75 89 ASP A O 1
ATOM 693 N N . LEU A 1 90 ? -15.914 -0.354 29.173 1.00 95.06 90 LEU A N 1
ATOM 694 C CA . LEU A 1 90 ? -17.345 -0.206 28.853 1.00 95.06 90 LEU A CA 1
ATOM 695 C C . LEU A 1 90 ? -18.157 -1.503 28.977 1.00 95.06 90 LEU A C 1
ATOM 697 O O . LEU A 1 90 ? -19.384 -1.434 29.045 1.00 95.06 90 LEU A O 1
ATOM 701 N N . VAL A 1 91 ? -17.512 -2.678 28.970 1.00 95.25 91 VAL A N 1
ATOM 702 C CA . VAL A 1 91 ? -18.217 -3.977 28.956 1.00 95.25 91 VAL A CA 1
ATOM 7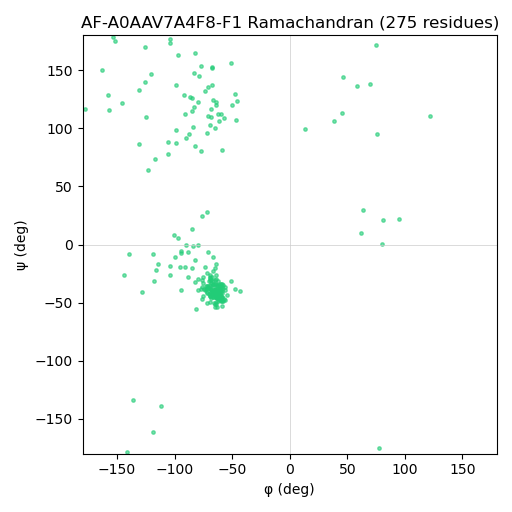03 C C . VAL A 1 91 ? -17.751 -4.925 30.055 1.00 95.25 91 VAL A C 1
ATOM 705 O O . VAL A 1 91 ? -18.593 -5.593 30.645 1.00 95.25 91 VAL A O 1
ATOM 708 N N . GLN A 1 92 ? -16.450 -5.018 30.349 1.00 95.12 92 GLN A N 1
ATOM 709 C CA . GLN A 1 92 ? -15.954 -6.004 31.317 1.00 95.12 92 GLN A CA 1
ATOM 710 C C . GLN A 1 92 ? -16.131 -5.520 32.761 1.00 95.12 92 GLN A C 1
ATOM 712 O O . GLN A 1 92 ? -16.815 -6.195 33.530 1.00 95.12 92 GLN A O 1
ATOM 717 N N . SER A 1 93 ? -15.603 -4.344 33.123 1.00 95.31 93 SER A N 1
ATOM 718 C CA . SER A 1 93 ? -15.735 -3.836 34.498 1.00 95.31 93 SER A CA 1
ATOM 719 C C . SER A 1 93 ? -17.183 -3.538 34.919 1.00 95.31 93 SER A C 1
ATOM 721 O O . SER A 1 93 ? -17.559 -4.003 35.995 1.00 95.31 93 SER A O 1
ATOM 723 N N . PRO A 1 94 ? -18.069 -2.911 34.107 1.00 95.62 94 PRO A N 1
ATOM 724 C CA . PRO A 1 94 ? -19.428 -2.613 34.568 1.00 95.62 94 PRO A CA 1
ATOM 725 C C . PRO A 1 94 ? -20.279 -3.879 34.733 1.00 95.62 94 PRO A C 1
ATOM 727 O O . PRO A 1 94 ? -21.213 -3.906 35.534 1.00 95.62 94 PRO A O 1
ATOM 730 N N . LEU A 1 95 ? -19.961 -4.944 33.986 1.00 96.38 95 LEU A N 1
ATOM 731 C CA . LEU A 1 95 ? -20.617 -6.243 34.109 1.00 96.38 95 LEU A CA 1
ATOM 732 C C . LEU A 1 95 ? -20.132 -7.006 35.351 1.00 96.38 95 LEU A C 1
ATOM 734 O O . LEU A 1 95 ? -20.939 -7.665 36.005 1.00 96.38 95 LEU A O 1
ATOM 738 N N . GLU A 1 96 ? -18.848 -6.894 35.705 1.00 96.44 96 GLU A N 1
ATOM 739 C CA . GLU A 1 96 ? -18.290 -7.461 36.938 1.00 96.44 96 GLU A CA 1
ATOM 740 C C . GLU A 1 96 ? -18.835 -6.742 38.187 1.00 96.44 96 GLU A C 1
ATOM 742 O O . GLU A 1 96 ? -19.314 -7.406 39.113 1.00 96.44 96 GLU A O 1
ATOM 747 N N . ASP A 1 97 ? -18.896 -5.406 38.170 1.00 96.00 97 ASP A N 1
ATOM 748 C CA . ASP A 1 97 ? -19.501 -4.587 39.231 1.00 96.00 97 ASP A CA 1
ATOM 749 C C . ASP A 1 97 ? -21.002 -4.876 39.402 1.00 96.00 97 ASP A C 1
ATOM 751 O O . ASP A 1 97 ? -21.492 -5.056 40.525 1.00 96.00 97 ASP A O 1
ATOM 755 N N . LEU A 1 98 ? -21.752 -4.987 38.297 1.00 96.38 98 LEU A N 1
ATOM 756 C CA . LEU A 1 98 ? -23.174 -5.336 38.332 1.00 96.38 98 LEU A CA 1
ATOM 757 C C . LEU A 1 98 ? -23.394 -6.762 38.856 1.00 96.38 98 LEU A C 1
ATOM 759 O O . LEU A 1 98 ? -24.279 -6.977 39.683 1.00 96.38 98 LEU A O 1
ATOM 763 N N . ASN A 1 99 ? -22.578 -7.730 38.431 1.00 97.12 99 ASN A N 1
ATOM 764 C CA . ASN A 1 99 ? -22.625 -9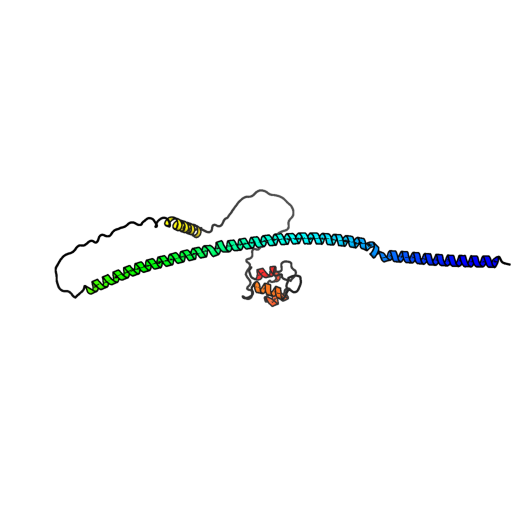.106 38.928 1.00 97.12 99 ASN A CA 1
ATOM 765 C C . ASN A 1 99 ? -22.333 -9.171 40.441 1.00 97.12 99 ASN A C 1
ATOM 767 O O . ASN A 1 99 ? -23.071 -9.814 41.188 1.00 97.12 99 ASN A O 1
ATOM 771 N N . SER A 1 100 ? -21.319 -8.437 40.911 1.00 96.94 100 SER A N 1
ATOM 772 C CA . SER A 1 100 ? -21.009 -8.274 42.338 1.00 96.94 100 SER A CA 1
ATOM 773 C C . SER A 1 100 ? -22.191 -7.674 43.116 1.00 96.94 100 SER A C 1
ATOM 775 O O . SER A 1 100 ? -22.610 -8.209 44.147 1.00 96.94 100 SER A O 1
ATOM 777 N N . THR A 1 101 ? -22.811 -6.624 42.570 1.00 97.31 101 THR A N 1
ATOM 778 C CA . THR A 1 101 ? -23.980 -5.951 43.159 1.00 97.31 101 THR A CA 1
ATOM 779 C C . THR A 1 101 ? -25.205 -6.870 43.239 1.00 97.31 101 THR A C 1
ATOM 781 O O . THR A 1 101 ? -25.870 -6.928 44.277 1.00 97.31 101 THR A O 1
ATOM 784 N N . VAL A 1 102 ? -25.489 -7.645 42.187 1.00 97.50 102 VAL A N 1
ATOM 785 C CA . VAL A 1 102 ? -26.580 -8.636 42.172 1.00 97.50 102 VAL A CA 1
ATOM 786 C C . VAL A 1 102 ? -26.323 -9.748 43.194 1.00 97.50 102 VAL A C 1
ATOM 788 O O . VAL A 1 102 ? -27.221 -10.081 43.967 1.00 97.50 102 VAL A O 1
ATOM 791 N N . MET A 1 103 ? -25.097 -10.272 43.274 1.00 96.62 103 MET A N 1
ATOM 792 C CA . MET A 1 103 ? -24.715 -11.281 44.272 1.00 96.62 103 MET A CA 1
ATOM 793 C C . MET A 1 103 ? -24.849 -10.772 45.716 1.00 96.62 103 MET A C 1
ATOM 795 O O . MET A 1 103 ? -25.274 -11.524 46.599 1.00 96.62 103 MET A O 1
ATOM 799 N N . LEU A 1 104 ? -24.535 -9.496 45.968 1.00 96.94 104 LEU A N 1
ATOM 800 C CA . LEU A 1 104 ? -24.744 -8.857 47.268 1.00 96.94 104 LEU A CA 1
ATOM 801 C C . LEU A 1 104 ? -26.240 -8.751 47.612 1.00 96.94 104 LEU A C 1
ATOM 803 O O . LEU A 1 104 ? -26.634 -9.094 48.728 1.00 96.94 104 LEU A O 1
ATOM 807 N N . TYR A 1 105 ? -27.070 -8.328 46.652 1.00 97.31 105 TYR A N 1
ATOM 808 C CA . TYR A 1 105 ? -28.520 -8.216 46.826 1.00 97.31 105 TYR A CA 1
ATOM 809 C C . TYR A 1 105 ? -29.179 -9.573 47.111 1.00 97.31 105 TYR A C 1
ATOM 811 O O . TYR A 1 105 ? -29.980 -9.677 48.040 1.00 97.31 105 TYR A O 1
ATOM 819 N N . VAL A 1 106 ? -28.805 -10.626 46.371 1.00 97.44 106 VAL A N 1
ATOM 820 C CA . VAL A 1 106 ? -29.296 -11.998 46.601 1.00 97.44 106 VAL A CA 1
ATOM 821 C C . VAL A 1 106 ? -28.954 -12.456 48.019 1.00 97.44 106 VAL A C 1
ATOM 823 O O . VAL A 1 106 ? -29.863 -12.766 48.786 1.00 97.44 106 VAL A O 1
ATOM 826 N N . ARG A 1 107 ? -27.681 -12.361 48.437 1.00 96.81 107 ARG A N 1
ATOM 827 C CA . ARG A 1 107 ? -27.261 -12.712 49.808 1.00 96.81 107 ARG A CA 1
ATOM 828 C C . ARG A 1 107 ? -28.030 -11.928 50.880 1.00 96.81 107 ARG A C 1
ATOM 830 O O . ARG A 1 107 ? -28.368 -12.483 51.926 1.00 96.81 107 ARG A O 1
ATOM 837 N N . GLN A 1 108 ? -28.300 -10.641 50.650 1.00 96.88 108 GLN A N 1
ATOM 838 C CA . GLN A 1 108 ? -29.084 -9.827 51.581 1.00 96.88 108 GLN A CA 1
ATOM 839 C C . GLN A 1 108 ? -30.555 -10.271 51.629 1.00 96.88 108 GLN A C 1
ATOM 841 O O . GLN A 1 108 ? -31.149 -10.289 52.709 1.00 96.88 108 GLN A O 1
ATOM 846 N N . SER A 1 109 ? -31.140 -10.644 50.489 1.00 96.88 109 SER A N 1
ATOM 847 C CA . SER A 1 109 ? -32.493 -11.200 50.406 1.00 96.88 109 SER A CA 1
ATOM 848 C C . SER A 1 109 ? -32.595 -12.525 51.163 1.00 96.88 109 SER A C 1
ATOM 850 O O . SER A 1 109 ? -33.473 -12.662 52.013 1.00 96.88 109 SER A O 1
ATOM 852 N N . ASP A 1 110 ? -31.658 -13.450 50.946 1.00 98.06 110 ASP A N 1
ATOM 853 C CA . ASP A 1 110 ? -31.610 -14.756 51.615 1.00 98.06 110 ASP A CA 1
ATOM 854 C C . ASP A 1 110 ? -31.526 -14.605 53.142 1.00 98.06 110 ASP A C 1
ATOM 856 O O . ASP A 1 110 ? -32.291 -15.223 53.883 1.00 98.06 110 ASP A O 1
ATOM 860 N N . GLN A 1 111 ? -30.668 -13.701 53.634 1.00 97.25 111 GLN A N 1
ATOM 861 C CA . GLN A 1 111 ? -30.565 -13.412 55.067 1.00 97.25 111 GLN A CA 1
ATOM 862 C C . GLN A 1 111 ? -31.866 -12.827 55.645 1.00 97.25 111 GLN A C 1
ATOM 864 O O . GLN A 1 111 ? -32.216 -13.106 56.794 1.00 97.25 111 GLN A O 1
ATOM 869 N N . ARG A 1 112 ? -32.605 -12.017 54.873 1.00 97.06 112 ARG A N 1
ATOM 870 C CA . ARG A 1 1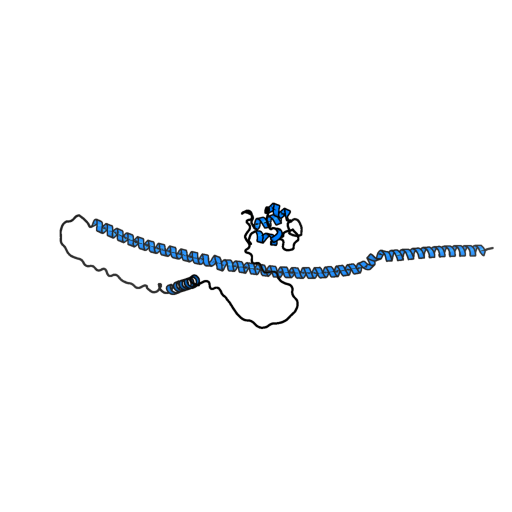12 ? -33.907 -11.478 55.304 1.00 97.06 112 ARG A CA 1
ATOM 871 C C . ARG A 1 112 ? -35.000 -12.543 55.289 1.00 97.06 112 ARG A C 1
ATOM 873 O O . ARG A 1 112 ? -35.790 -12.568 56.230 1.00 97.06 112 ARG A O 1
ATOM 880 N N . LEU A 1 113 ? -35.016 -13.424 54.288 1.00 97.69 113 LEU A N 1
ATOM 881 C CA . LEU A 1 113 ? -35.911 -14.581 54.236 1.00 97.69 113 LEU A CA 1
ATOM 882 C C . LEU A 1 113 ? -35.676 -15.496 55.439 1.00 97.69 113 LEU A C 1
ATOM 884 O O . LEU A 1 113 ? -36.623 -15.766 56.168 1.00 97.69 113 LEU A O 1
ATOM 888 N N . HIS A 1 114 ? -34.427 -15.847 55.744 1.00 97.50 114 HIS A N 1
ATOM 889 C CA . HIS A 1 114 ? -34.096 -16.680 56.903 1.00 97.50 114 HIS A CA 1
ATOM 890 C C . HIS A 1 114 ? -34.560 -16.066 58.241 1.00 97.50 114 HIS A C 1
ATOM 892 O O . HIS A 1 114 ? -35.128 -16.748 59.098 1.00 97.50 114 HIS A O 1
ATOM 898 N N . ASN A 1 115 ? -34.412 -14.747 58.408 1.00 96.81 115 ASN A N 1
ATOM 899 C CA . ASN A 1 115 ? -34.922 -14.035 59.587 1.00 96.81 115 ASN A CA 1
ATOM 900 C C . ASN A 1 115 ? -36.471 -14.035 59.649 1.00 96.81 115 ASN A C 1
ATOM 902 O O . ASN A 1 115 ? -37.062 -14.079 60.735 1.00 96.81 115 ASN A O 1
ATOM 906 N N . MET A 1 116 ? -37.146 -13.995 58.495 1.00 97.62 116 MET A N 1
ATOM 907 C CA . MET A 1 116 ? -38.606 -14.114 58.394 1.00 97.62 116 MET A CA 1
ATOM 908 C C . MET A 1 116 ? -39.087 -15.547 58.665 1.00 97.62 116 MET A C 1
ATOM 910 O O . MET A 1 116 ? -40.082 -15.724 59.360 1.00 97.62 116 MET A O 1
ATOM 914 N N . GLU A 1 117 ? -38.364 -16.569 58.210 1.00 97.38 117 GLU A N 1
ATOM 915 C CA . GLU A 1 117 ? -38.636 -17.979 58.518 1.00 97.38 117 GLU A CA 1
ATOM 916 C C . GLU A 1 117 ? -38.514 -18.255 60.020 1.00 97.38 117 GLU A C 1
ATOM 918 O O . GLU A 1 117 ? -39.414 -18.848 60.611 1.00 97.38 117 GLU A O 1
ATOM 923 N N . ALA A 1 118 ? -37.454 -17.761 60.670 1.00 96.19 118 ALA A N 1
ATOM 924 C CA . ALA A 1 118 ? -37.254 -17.917 62.111 1.00 96.19 118 ALA A CA 1
ATOM 925 C C . ALA A 1 118 ? -38.379 -17.265 62.941 1.00 96.19 118 ALA A C 1
ATOM 927 O O . ALA A 1 118 ? -38.849 -17.838 63.930 1.00 96.19 118 ALA A O 1
ATOM 928 N N . THR A 1 119 ? -38.855 -16.084 62.530 1.00 97.06 119 THR A N 1
ATOM 929 C CA . THR A 1 119 ? -39.977 -15.403 63.201 1.00 97.06 119 THR A CA 1
ATOM 930 C C . THR A 1 119 ? -41.326 -16.061 62.896 1.00 97.06 119 THR A C 1
ATOM 932 O O . THR A 1 119 ? -42.127 -16.230 63.816 1.00 97.06 119 THR A O 1
ATOM 935 N N . ALA A 1 120 ? -41.560 -16.525 61.665 1.00 97.44 120 ALA A N 1
ATOM 936 C CA . ALA A 1 120 ? -42.744 -17.303 61.299 1.00 97.44 120 ALA A CA 1
ATOM 937 C C . ALA A 1 120 ? -42.813 -18.646 62.048 1.00 97.44 120 ALA A C 1
ATOM 939 O O . ALA A 1 120 ? -43.873 -19.004 62.561 1.00 97.44 120 ALA A O 1
ATOM 940 N N . PHE A 1 121 ? -41.687 -19.351 62.197 1.00 97.31 121 PHE A N 1
ATOM 941 C CA . PHE A 1 121 ? -41.583 -20.578 62.989 1.00 97.31 121 PHE A CA 1
ATOM 942 C C . PHE A 1 121 ? -41.911 -20.328 64.469 1.00 97.31 121 PHE A C 1
ATOM 944 O O . PHE A 1 121 ? -42.734 -21.039 65.045 1.00 97.31 121 PHE A O 1
ATOM 951 N N . ASN A 1 122 ? -41.345 -19.275 65.075 1.00 97.06 122 ASN A N 1
ATOM 952 C CA . ASN A 1 122 ? -41.647 -18.903 66.460 1.00 97.06 122 ASN A CA 1
ATOM 953 C C . ASN A 1 122 ? -43.135 -18.558 66.659 1.00 97.06 122 ASN A C 1
ATOM 955 O O . ASN A 1 122 ? -43.752 -18.999 67.629 1.00 97.06 122 ASN A O 1
ATOM 959 N N . LEU A 1 123 ? -43.733 -17.813 65.723 1.00 97.38 123 LEU A N 1
ATOM 960 C CA . LEU A 1 123 ? -45.165 -17.511 65.741 1.00 97.38 123 LEU A CA 1
ATOM 961 C C . LEU A 1 123 ? -46.010 -18.782 65.584 1.00 97.38 123 LEU A C 1
ATOM 963 O O . LEU A 1 123 ? -46.933 -18.980 66.370 1.00 97.38 123 LEU A O 1
ATOM 967 N N . SER A 1 124 ? -45.666 -19.676 64.654 1.00 96.56 124 SER A N 1
ATOM 968 C CA . SER A 1 124 ? -46.365 -20.953 64.455 1.00 96.56 124 SER A CA 1
ATOM 969 C C . SER A 1 124 ? -46.305 -21.845 65.699 1.00 96.56 124 SER A C 1
ATOM 971 O O . SER A 1 124 ? -47.314 -22.440 66.072 1.00 96.56 124 SER A O 1
ATOM 973 N N . GLN A 1 125 ? -45.157 -21.903 66.382 1.00 95.06 125 GLN A N 1
ATOM 974 C CA . GLN A 1 125 ? -45.004 -22.631 67.644 1.00 95.06 125 GLN A CA 1
ATOM 975 C C . GLN A 1 125 ? -45.896 -22.038 68.748 1.00 95.06 125 GLN A C 1
ATOM 977 O O . GLN A 1 125 ? -46.514 -22.777 69.514 1.00 95.06 125 GLN A O 1
ATOM 982 N N . ARG A 1 126 ? -45.999 -20.704 68.820 1.00 95.38 126 ARG A N 1
ATOM 983 C CA . ARG A 1 126 ? -46.860 -20.003 69.788 1.00 95.38 126 ARG A CA 1
ATOM 984 C C . ARG A 1 126 ? -48.351 -20.160 69.484 1.00 95.38 126 ARG A C 1
ATOM 986 O O . ARG A 1 126 ? -49.128 -20.279 70.425 1.00 95.38 126 ARG A O 1
ATOM 993 N N . VAL A 1 127 ? -48.748 -20.189 68.210 1.00 95.12 127 VAL A N 1
ATOM 994 C CA . VAL A 1 127 ? -50.133 -20.470 67.794 1.00 95.12 127 VAL A CA 1
ATOM 995 C C . VAL A 1 127 ? -50.520 -21.897 68.178 1.00 95.12 127 VAL A C 1
ATOM 997 O O . VAL A 1 127 ? -51.486 -22.066 68.914 1.00 95.12 127 VAL A O 1
ATOM 1000 N N . ALA A 1 128 ? -49.714 -22.901 67.817 1.00 91.75 128 ALA A N 1
ATOM 1001 C CA . ALA A 1 128 ? -49.971 -24.295 68.188 1.00 91.75 128 ALA A CA 1
ATOM 1002 C C . ALA A 1 128 ? -50.037 -24.500 69.718 1.00 91.75 128 ALA A C 1
ATOM 1004 O O . ALA A 1 128 ? -50.864 -25.264 70.217 1.00 91.75 128 ALA A O 1
ATOM 1005 N N . ALA A 1 129 ? -49.208 -23.779 70.485 1.00 90.88 129 ALA A N 1
ATOM 1006 C CA . ALA A 1 129 ? -49.284 -23.785 71.945 1.00 90.88 129 ALA A CA 1
ATOM 1007 C C . ALA A 1 129 ? -50.616 -23.207 72.464 1.00 90.88 129 ALA A C 1
ATOM 1009 O O . ALA A 1 129 ? -51.230 -23.808 73.344 1.00 90.88 129 ALA A O 1
ATOM 1010 N N . LEU A 1 130 ? -51.095 -22.088 71.905 1.00 91.31 130 LEU A N 1
ATOM 1011 C CA . LEU A 1 130 ? -52.387 -21.486 72.266 1.00 91.31 130 LEU A CA 1
ATOM 1012 C C . LEU A 1 130 ? -53.582 -22.370 71.875 1.00 91.31 130 LEU A C 1
ATOM 1014 O O . LEU A 1 130 ? -54.513 -22.502 72.664 1.00 91.31 130 LEU A O 1
ATOM 1018 N N . GLU A 1 131 ? -53.534 -23.020 70.711 1.00 86.69 131 GLU A N 1
ATOM 1019 C CA . GLU A 1 131 ? -54.541 -23.999 70.277 1.00 86.69 131 GLU A CA 1
ATOM 1020 C C . GLU A 1 131 ? -54.588 -25.207 71.229 1.00 86.69 131 GLU A C 1
ATOM 1022 O O . GLU A 1 131 ? -55.665 -25.621 71.658 1.00 86.69 131 GLU A O 1
ATOM 1027 N N . SER A 1 132 ? -53.424 -25.719 71.652 1.00 82.38 132 SER A N 1
ATOM 1028 C CA . SER A 1 132 ? -53.339 -26.800 72.649 1.00 82.38 132 SER A CA 1
ATOM 1029 C C . SER A 1 132 ? -53.809 -26.390 74.053 1.00 82.38 132 SER A C 1
ATOM 1031 O O . SER A 1 132 ? -54.222 -27.240 74.841 1.00 82.38 132 SER A O 1
ATOM 1033 N N . ALA A 1 133 ? -53.799 -25.088 74.361 1.00 72.19 133 ALA A N 1
ATOM 1034 C CA . ALA A 1 133 ? -54.251 -24.519 75.630 1.00 72.19 133 ALA A CA 1
ATOM 1035 C C . ALA A 1 133 ? -55.773 -24.261 75.681 1.00 72.19 133 ALA A C 1
ATOM 1037 O O . ALA A 1 133 ? -56.247 -23.562 76.579 1.00 72.19 133 ALA A O 1
ATOM 1038 N N . HIS A 1 134 ? -56.548 -24.812 74.739 1.00 53.50 134 HIS A N 1
ATOM 1039 C CA . HIS A 1 134 ? -58.006 -24.675 74.679 1.00 53.50 134 HIS A CA 1
ATOM 1040 C C . HIS A 1 134 ? -58.754 -26.017 74.840 1.00 53.50 134 HIS A C 1
ATOM 1042 O O . HIS A 1 134 ? -59.339 -26.539 73.888 1.00 53.50 134 HIS A O 1
ATOM 1048 N N . PRO A 1 135 ? -58.813 -26.583 76.064 1.00 51.72 135 PRO A N 1
ATOM 1049 C CA . PRO A 1 135 ? -59.872 -27.521 76.412 1.00 51.72 135 PRO A CA 1
ATOM 1050 C C . PRO A 1 135 ? -61.226 -26.792 76.460 1.00 51.72 135 PRO A C 1
ATOM 1052 O O . PRO A 1 135 ? -61.317 -25.597 76.750 1.00 51.72 135 PRO A O 1
ATOM 1055 N N . THR A 1 136 ? -62.309 -27.518 76.194 1.00 50.19 136 THR A N 1
ATOM 1056 C CA . THR A 1 136 ? -63.668 -26.964 76.161 1.00 50.19 136 THR A CA 1
ATOM 1057 C C . THR A 1 136 ? -64.125 -26.428 77.521 1.00 50.19 136 THR A C 1
ATOM 1059 O O . THR A 1 136 ? -64.220 -27.194 78.475 1.00 50.19 136 THR A O 1
ATOM 1062 N N . SER A 1 137 ? -64.487 -25.142 77.559 1.00 54.44 137 SER A N 1
ATOM 1063 C CA . SER A 1 137 ? -65.355 -24.461 78.540 1.00 54.44 137 SER A CA 1
ATOM 1064 C C . SER A 1 137 ? -65.687 -25.217 79.843 1.00 54.44 137 SER A C 1
ATOM 1066 O O . SER A 1 137 ? -66.648 -25.986 79.901 1.00 54.44 137 SER A O 1
ATOM 1068 N N . THR A 1 138 ? -64.985 -24.910 80.941 1.00 42.59 138 THR A N 1
ATOM 1069 C CA . THR A 1 138 ? -65.609 -24.900 82.281 1.00 42.59 138 THR A CA 1
ATOM 1070 C C . THR A 1 138 ? -64.853 -24.012 83.283 1.00 42.59 138 THR A C 1
ATOM 1072 O O . THR A 1 138 ? -63.724 -24.308 83.639 1.00 42.59 138 THR A O 1
ATOM 1075 N N . LYS A 1 139 ? -65.534 -22.951 83.743 1.00 45.50 139 LYS A N 1
ATOM 1076 C CA . LYS A 1 139 ? -65.404 -22.227 85.032 1.00 45.50 139 LYS A CA 1
ATOM 1077 C C . LYS A 1 139 ? -64.022 -21.823 85.611 1.00 45.50 139 LYS A C 1
ATOM 1079 O O . LYS A 1 139 ? -63.320 -22.639 86.184 1.00 45.50 139 LYS A O 1
ATOM 1084 N N . GLU A 1 140 ? -63.842 -20.495 85.644 1.00 43.75 140 GLU A N 1
ATOM 1085 C CA . GLU A 1 140 ? -63.555 -19.650 86.834 1.00 43.75 140 GLU A CA 1
ATOM 1086 C C . GLU A 1 140 ? -62.191 -19.713 87.578 1.00 43.75 140 GLU A C 1
ATOM 1088 O O . GLU A 1 140 ? -61.673 -20.762 87.939 1.00 43.75 140 GLU A O 1
ATOM 1093 N N . ASP A 1 141 ? -61.729 -18.498 87.924 1.00 43.12 141 ASP A N 1
ATOM 1094 C CA . ASP A 1 141 ? -60.771 -18.108 88.977 1.00 43.12 141 ASP A CA 1
ATOM 1095 C C . ASP A 1 141 ? -59.247 -18.357 88.828 1.00 43.12 141 ASP A C 1
ATOM 1097 O O . ASP A 1 141 ? -58.750 -18.953 87.879 1.00 43.12 141 ASP A O 1
ATOM 1101 N N . ALA A 1 142 ? -58.512 -17.784 89.800 1.00 39.97 142 ALA A N 1
ATOM 1102 C CA . ALA A 1 142 ? -57.053 -17.661 89.966 1.00 39.97 142 ALA A CA 1
ATOM 1103 C C . ALA A 1 142 ? -56.327 -16.605 89.094 1.00 39.97 142 ALA A C 1
ATOM 1105 O O . ALA A 1 142 ? -55.880 -16.842 87.975 1.00 39.97 142 ALA A O 1
ATOM 1106 N N . ALA A 1 143 ? -56.128 -15.420 89.681 1.00 40.81 143 ALA A N 1
ATOM 1107 C CA . ALA A 1 143 ? -55.304 -14.347 89.128 1.00 40.81 143 ALA A CA 1
ATOM 1108 C C . ALA A 1 143 ? -53.788 -14.590 89.295 1.00 40.81 143 ALA A C 1
ATOM 1110 O O . ALA A 1 143 ? -53.352 -15.161 90.293 1.00 40.81 143 ALA A O 1
ATOM 1111 N N . GLY A 1 144 ? -52.992 -13.996 88.397 1.00 38.97 144 GLY A N 1
ATOM 1112 C CA . GLY A 1 144 ? -51.589 -13.646 88.653 1.00 38.97 144 GLY A CA 1
ATOM 1113 C C . GLY A 1 144 ? -50.556 -14.252 87.700 1.00 38.97 144 GLY A C 1
ATOM 1114 O O . GLY A 1 144 ? -50.236 -15.429 87.795 1.00 38.97 144 GLY A O 1
ATOM 1115 N N . LEU A 1 145 ? -49.939 -13.409 86.864 1.00 39.31 145 LEU A N 1
ATOM 1116 C CA . LEU A 1 145 ? -48.571 -12.916 87.105 1.00 39.31 145 LEU A CA 1
ATOM 1117 C C . LEU A 1 145 ? -48.171 -11.924 85.998 1.00 39.31 145 LEU A C 1
ATOM 1119 O O . LEU A 1 145 ? -48.053 -12.294 84.833 1.00 39.31 145 LEU A O 1
ATOM 1123 N N . VAL A 1 146 ? -47.923 -10.660 86.353 1.00 48.56 146 VAL A N 1
ATOM 1124 C CA . VAL A 1 146 ? -47.329 -9.692 85.416 1.00 48.56 146 VAL A CA 1
ATOM 1125 C C . VAL A 1 146 ? -45.815 -9.880 85.431 1.00 48.56 146 VAL A C 1
ATOM 1127 O O . VAL A 1 146 ? -45.185 -9.653 86.460 1.00 48.56 146 VAL A O 1
ATOM 1130 N N . ASN A 1 147 ? -45.224 -10.248 84.294 1.00 43.44 147 ASN A N 1
ATOM 1131 C CA . ASN A 1 147 ? -43.775 -10.204 84.105 1.00 43.44 147 ASN A CA 1
ATOM 1132 C C . ASN A 1 147 ? -43.439 -9.501 82.784 1.00 43.44 147 ASN A C 1
ATOM 1134 O O . ASN A 1 147 ? -43.319 -10.129 81.732 1.00 43.44 147 ASN A O 1
ATOM 1138 N N . ALA A 1 148 ? -43.333 -8.172 82.839 1.00 39.69 148 ALA A N 1
ATOM 1139 C CA . ALA A 1 148 ? -42.915 -7.357 81.705 1.00 39.69 148 ALA A CA 1
ATOM 1140 C C . ALA A 1 148 ? -41.414 -7.570 81.451 1.00 39.69 148 ALA A C 1
ATOM 1142 O O . ALA A 1 148 ? -40.568 -6.961 82.105 1.00 39.69 148 ALA A O 1
ATOM 1143 N N . THR A 1 149 ? -41.078 -8.467 80.522 1.00 39.69 149 THR A N 1
ATOM 1144 C CA . THR A 1 149 ? -39.681 -8.766 80.191 1.00 39.69 149 THR A CA 1
ATOM 1145 C C . THR A 1 149 ? -39.019 -7.550 79.539 1.00 39.69 149 THR A C 1
ATOM 1147 O O . THR A 1 149 ? -39.507 -7.022 78.542 1.00 39.69 149 THR A O 1
ATOM 1150 N N . HIS A 1 150 ? -37.911 -7.102 80.129 1.00 40.06 150 HIS A N 1
ATOM 1151 C CA . HIS A 1 150 ? -37.169 -5.902 79.745 1.00 40.06 150 HIS A CA 1
ATOM 1152 C C . HIS A 1 150 ? -36.621 -5.998 78.310 1.00 40.06 150 HIS A C 1
ATOM 1154 O O . HIS A 1 150 ? -35.646 -6.706 78.052 1.00 40.06 150 HIS A O 1
ATOM 1160 N N . TRP A 1 151 ? -37.229 -5.262 77.377 1.00 32.22 151 TRP A N 1
ATOM 1161 C CA . TRP A 1 151 ? -36.788 -5.197 75.983 1.00 32.22 151 TRP A CA 1
ATOM 1162 C C . TRP A 1 151 ? -35.675 -4.151 75.839 1.00 32.22 151 TRP A C 1
ATOM 1164 O O . TRP A 1 151 ? -35.937 -2.948 75.823 1.00 32.22 151 TRP A O 1
ATOM 1174 N N . SER A 1 152 ? -34.420 -4.598 75.765 1.00 30.03 152 SER A N 1
ATOM 1175 C CA . SER A 1 152 ? -33.278 -3.704 75.550 1.00 30.03 152 SER A CA 1
ATOM 1176 C C . SER A 1 152 ? -33.276 -3.169 74.116 1.00 30.03 152 SER A C 1
ATOM 1178 O O . SER A 1 152 ? -33.010 -3.910 73.172 1.00 30.03 152 SER A O 1
ATOM 1180 N N . ASN A 1 153 ? -33.539 -1.872 73.954 1.00 40.38 153 ASN A N 1
ATOM 1181 C CA . ASN A 1 153 ? -33.306 -1.158 72.699 1.00 40.38 153 ASN A CA 1
ATOM 1182 C C . ASN A 1 153 ? -31.826 -0.758 72.613 1.00 40.38 153 ASN A C 1
ATOM 1184 O O . ASN A 1 153 ? -31.461 0.353 72.991 1.00 40.38 153 ASN A O 1
ATOM 1188 N N . GLU A 1 154 ? -30.975 -1.670 72.147 1.00 31.31 154 GLU A N 1
ATOM 1189 C CA . GLU A 1 154 ? -29.548 -1.396 71.949 1.00 31.31 154 GLU A CA 1
ATOM 1190 C C . GLU A 1 154 ? -29.298 -0.778 70.562 1.00 31.31 154 GLU A C 1
ATOM 1192 O O . GLU A 1 154 ? -29.764 -1.272 69.533 1.00 31.31 154 GLU A O 1
ATOM 1197 N N . SER A 1 155 ? -28.623 0.371 70.542 1.00 43.44 155 SER A N 1
ATOM 1198 C CA . SER A 1 155 ? -28.547 1.257 69.380 1.00 43.44 155 SER A CA 1
ATOM 1199 C C . SER A 1 155 ? -27.358 0.949 68.468 1.00 43.44 155 SER A C 1
ATOM 1201 O O . SER A 1 155 ? -26.221 1.262 68.810 1.00 43.44 155 SER A O 1
ATOM 1203 N N . HIS A 1 156 ? -27.630 0.461 67.254 1.00 37.78 156 HIS A N 1
ATOM 1204 C CA . HIS A 1 156 ? -26.655 0.412 66.155 1.00 37.78 156 HIS A CA 1
ATOM 1205 C C . HIS A 1 156 ? -27.160 1.148 64.903 1.00 37.78 156 HIS A C 1
ATOM 1207 O O . HIS A 1 156 ? -27.370 0.574 63.834 1.00 37.78 156 HIS A O 1
ATOM 1213 N N . THR A 1 157 ? -27.339 2.462 65.039 1.00 42.69 157 THR A N 1
ATOM 1214 C CA . THR A 1 157 ? -27.666 3.393 63.948 1.00 42.69 157 THR A CA 1
ATOM 1215 C C . THR A 1 157 ? -26.449 4.241 63.579 1.00 42.69 157 THR A C 1
ATOM 1217 O O . THR A 1 157 ? -26.372 5.399 63.969 1.00 42.69 157 THR A O 1
ATOM 1220 N N . GLU A 1 158 ? -25.501 3.671 62.829 1.00 40.91 158 GLU A N 1
ATOM 1221 C CA . GLU A 1 158 ? -24.334 4.429 62.323 1.00 40.91 158 GLU A CA 1
ATOM 1222 C C . GLU A 1 158 ? -23.872 4.011 60.910 1.00 40.91 158 GLU A C 1
ATOM 1224 O O . GLU A 1 158 ? -23.385 4.839 60.148 1.00 40.91 158 GLU A O 1
ATOM 1229 N N . ALA A 1 159 ? -24.125 2.768 60.478 1.00 41.25 159 ALA A N 1
ATOM 1230 C CA . ALA A 1 159 ? -23.811 2.310 59.113 1.00 41.25 159 ALA A CA 1
ATOM 1231 C C . ALA A 1 159 ? -24.931 2.563 58.072 1.00 41.25 159 ALA A C 1
ATOM 1233 O O . ALA A 1 159 ? -24.750 2.305 56.885 1.00 41.25 159 ALA A O 1
ATOM 1234 N N . ALA A 1 160 ? -26.107 3.042 58.497 1.00 42.03 160 ALA A N 1
ATOM 1235 C CA . ALA A 1 160 ? -27.329 3.064 57.679 1.00 42.03 160 ALA A CA 1
ATOM 1236 C C . ALA A 1 160 ? -27.627 4.405 56.974 1.00 42.03 160 ALA A C 1
ATOM 1238 O O . ALA A 1 160 ? -28.702 4.561 56.386 1.00 42.03 160 ALA A O 1
ATOM 1239 N N . GLU A 1 161 ? -26.726 5.389 57.059 1.00 43.56 161 GLU A N 1
ATOM 1240 C CA . GLU A 1 161 ? -26.969 6.747 56.539 1.00 43.56 161 GLU A CA 1
ATOM 1241 C C . GLU A 1 161 ? -26.005 7.173 55.424 1.00 43.56 161 GLU A C 1
ATOM 1243 O O . GLU A 1 161 ? -26.441 7.850 54.497 1.00 43.56 161 GLU A O 1
ATOM 1248 N N . SER A 1 162 ? -24.755 6.693 55.425 1.00 47.09 162 SER A N 1
ATOM 1249 C CA . SER A 1 162 ? -23.730 7.109 54.447 1.00 47.09 162 SER A CA 1
ATOM 1250 C C . SER A 1 162 ? -24.041 6.732 52.986 1.00 47.09 162 SER A C 1
ATOM 1252 O O . SER A 1 162 ? -23.624 7.430 52.072 1.00 47.09 162 SER A O 1
ATOM 1254 N N . LEU A 1 163 ? -24.825 5.669 52.748 1.00 52.25 163 LEU A N 1
ATOM 1255 C CA . LEU A 1 163 ? -25.207 5.211 51.396 1.00 52.25 163 LEU A CA 1
ATOM 1256 C C . LEU A 1 163 ? -26.566 5.755 50.906 1.00 52.25 163 LEU A C 1
ATOM 1258 O O . LEU A 1 163 ? -26.949 5.536 49.759 1.00 52.25 163 LEU A O 1
ATOM 1262 N N . LYS A 1 164 ? -27.318 6.475 51.751 1.00 60.81 164 LYS A N 1
ATOM 1263 C CA . LYS A 1 164 ? -28.580 7.122 51.348 1.00 60.81 164 LYS A CA 1
ATOM 1264 C C . LYS A 1 164 ? -28.429 8.357 50.440 1.00 60.81 164 LYS A C 1
ATOM 1266 O O . LYS A 1 164 ? -29.328 8.529 49.615 1.00 60.81 164 LYS A O 1
ATOM 1271 N N . PRO A 1 165 ? -27.410 9.239 50.562 1.00 61.19 165 PRO A N 1
ATOM 1272 C CA . PRO A 1 165 ? -27.307 10.406 49.687 1.00 61.19 165 PRO A CA 1
ATOM 1273 C C . PRO A 1 165 ? -26.961 10.009 48.249 1.00 61.19 165 PRO A C 1
ATOM 1275 O O . PRO A 1 165 ? -27.684 10.395 47.340 1.00 61.19 165 PRO A O 1
ATOM 1278 N N . GLU A 1 166 ? -25.942 9.175 48.045 1.00 68.50 166 GLU A N 1
ATOM 1279 C CA . GLU A 1 166 ? -25.410 8.839 46.717 1.00 68.50 166 GLU A CA 1
ATOM 1280 C C . GLU A 1 166 ? -26.437 8.115 45.826 1.00 68.50 166 GLU A C 1
ATOM 1282 O O . GLU A 1 166 ? -26.689 8.532 44.697 1.00 68.50 166 GLU A O 1
ATOM 1287 N N . ILE A 1 167 ? -27.142 7.109 46.362 1.00 67.62 167 ILE A N 1
ATOM 1288 C CA . ILE A 1 167 ? -28.233 6.420 45.644 1.00 67.62 167 ILE A CA 1
ATOM 1289 C C . ILE A 1 167 ? -29.369 7.400 45.295 1.00 67.62 167 ILE A C 1
ATOM 1291 O O . ILE A 1 167 ? -29.992 7.300 44.236 1.00 67.62 167 ILE A O 1
ATOM 1295 N N . ARG A 1 168 ? -29.647 8.380 46.165 1.00 71.12 168 ARG A N 1
ATOM 1296 C CA . ARG A 1 168 ? -30.670 9.407 45.923 1.00 71.12 168 ARG A CA 1
ATOM 1297 C C . ARG A 1 168 ? -30.229 10.412 44.856 1.00 71.12 168 ARG A C 1
ATOM 1299 O O . ARG A 1 168 ? -31.069 10.846 44.074 1.00 71.12 168 ARG A O 1
ATOM 1306 N N . GLU A 1 169 ? -28.944 10.742 44.806 1.00 76.06 169 GLU A N 1
ATOM 1307 C CA . GLU A 1 169 ? -28.342 11.630 43.810 1.00 76.06 169 GLU A CA 1
ATOM 1308 C C . GLU A 1 169 ? -28.323 10.967 42.423 1.00 76.06 169 GLU A C 1
ATOM 1310 O O . GLU A 1 169 ? -28.777 11.563 41.448 1.00 76.06 169 GLU A O 1
ATOM 1315 N N . GLN A 1 170 ? -27.949 9.683 42.342 1.00 82.06 170 GLN A N 1
ATOM 1316 C CA . GLN A 1 170 ? -28.042 8.877 41.117 1.00 82.06 170 GLN A CA 1
ATOM 1317 C C . GLN A 1 170 ? -29.489 8.783 40.598 1.00 82.06 170 GLN A C 1
ATOM 1319 O O . GLN A 1 170 ? -29.742 9.010 39.413 1.00 82.06 170 GLN A O 1
ATOM 1324 N N . LEU A 1 171 ? -30.466 8.531 41.480 1.00 74.69 171 LEU A N 1
ATOM 1325 C CA . LEU A 1 171 ? -31.889 8.538 41.115 1.00 74.69 171 LEU A CA 1
ATOM 1326 C C . LEU A 1 171 ? -32.379 9.928 40.669 1.00 74.69 171 LEU A C 1
ATOM 1328 O O . LEU A 1 171 ? -33.208 10.019 39.762 1.00 74.69 171 LEU A O 1
ATOM 1332 N N . GLN A 1 172 ? -31.857 11.015 41.247 1.00 76.12 172 GLN A N 1
ATOM 1333 C CA . GLN A 1 172 ? -32.140 12.375 40.780 1.00 76.12 172 GLN A CA 1
ATOM 1334 C C . GLN A 1 172 ? -31.517 12.656 39.406 1.00 76.12 172 GLN A C 1
ATOM 1336 O O . GLN A 1 172 ? -32.184 13.267 38.570 1.00 76.12 172 GLN A O 1
ATOM 1341 N N . LEU A 1 173 ? -30.313 12.159 39.119 1.00 83.44 173 LEU A N 1
ATOM 1342 C CA . LEU A 1 173 ? -29.696 12.277 37.797 1.00 83.44 173 LEU A CA 1
ATOM 1343 C C . LEU A 1 173 ? -30.531 11.550 36.729 1.00 83.44 173 LEU A C 1
ATOM 1345 O O . LEU A 1 173 ? -30.857 12.125 35.690 1.00 83.44 173 LEU A O 1
ATOM 1349 N N . ILE A 1 174 ? -30.974 10.324 37.029 1.00 73.00 174 ILE A N 1
ATOM 1350 C CA . ILE A 1 174 ? -31.854 9.530 36.158 1.00 73.00 174 ILE A CA 1
ATOM 1351 C C . ILE A 1 174 ? -33.187 10.253 35.915 1.00 73.00 174 ILE A C 1
ATOM 1353 O O . ILE A 1 174 ? -33.635 10.323 34.770 1.00 73.00 174 ILE A O 1
ATOM 1357 N N . HIS A 1 175 ? -33.811 10.848 36.941 1.00 68.88 175 HIS A N 1
ATOM 1358 C CA . HIS A 1 175 ? -35.070 11.584 36.755 1.00 68.88 175 HIS A CA 1
ATOM 1359 C C . HIS A 1 175 ? -34.897 12.855 35.902 1.00 68.88 175 HIS A C 1
ATOM 1361 O O . HIS A 1 175 ? -35.813 13.208 35.163 1.00 68.88 175 HIS A O 1
ATOM 1367 N N . MET A 1 176 ? -33.736 13.521 35.949 1.00 69.12 176 MET A N 1
ATOM 1368 C CA . MET A 1 176 ? -33.457 14.688 35.102 1.00 69.12 176 MET A CA 1
ATOM 1369 C C . MET A 1 176 ? -33.251 14.287 33.639 1.00 69.12 176 MET A C 1
ATOM 1371 O O . MET A 1 176 ? -33.791 14.938 32.750 1.00 69.12 176 MET A O 1
ATOM 1375 N N . LEU A 1 177 ? -32.525 13.193 33.392 1.00 67.25 177 LEU A N 1
ATOM 1376 C CA . LEU A 1 177 ? -32.293 12.662 32.044 1.00 67.25 177 LEU A CA 1
ATOM 1377 C C . LEU A 1 177 ? -33.562 12.052 31.422 1.00 67.25 177 LEU A C 1
ATOM 1379 O O . LEU A 1 177 ? -33.749 12.138 30.214 1.00 67.25 177 LEU A O 1
ATOM 1383 N N . THR A 1 178 ? -34.452 11.478 32.237 1.00 58.44 178 THR A N 1
ATOM 1384 C CA . THR A 1 178 ? -35.709 10.854 31.773 1.00 58.44 178 THR A CA 1
ATOM 1385 C C . THR A 1 178 ? -36.818 11.875 31.495 1.00 58.44 178 THR A C 1
ATOM 1387 O O . THR A 1 178 ? -37.669 11.633 30.645 1.00 58.44 178 THR A O 1
ATOM 1390 N N . ASN A 1 179 ? -36.827 13.016 32.198 1.00 49.53 179 ASN A N 1
ATOM 1391 C CA . ASN A 1 179 ? -37.881 14.035 32.089 1.00 49.53 179 ASN A CA 1
ATOM 1392 C C . ASN A 1 179 ? -37.501 15.243 31.214 1.00 49.53 179 ASN A C 1
ATOM 1394 O O . ASN A 1 179 ? -38.233 16.234 31.202 1.00 49.53 179 ASN A O 1
ATOM 1398 N N . ALA A 1 180 ? -36.371 15.201 30.504 1.00 46.72 180 ALA A N 1
ATOM 1399 C CA . ALA A 1 180 ? -36.004 16.251 29.560 1.00 46.72 180 ALA A CA 1
ATOM 1400 C C . ALA A 1 180 ? -36.968 16.231 28.352 1.00 46.72 180 ALA A C 1
ATOM 1402 O O . ALA A 1 180 ? -36.999 15.229 27.634 1.00 46.72 180 ALA A O 1
ATOM 1403 N N . PRO A 1 181 ? -37.761 17.292 28.098 1.00 43.12 181 PRO A N 1
ATOM 1404 C CA . PRO A 1 181 ? -38.521 17.385 26.859 1.00 43.12 181 PRO A CA 1
ATOM 1405 C C . PRO A 1 181 ? -37.550 17.562 25.689 1.00 43.12 181 PRO A C 1
ATOM 1407 O O . PRO A 1 181 ? -36.599 18.342 25.784 1.00 43.12 181 PRO A O 1
ATOM 1410 N N . ASP A 1 182 ? -37.802 16.846 24.595 1.00 41.19 182 ASP A N 1
ATOM 1411 C CA . ASP A 1 182 ? -36.991 16.933 23.381 1.00 41.19 182 ASP A CA 1
ATOM 1412 C C . ASP A 1 182 ? -37.084 18.360 22.815 1.00 41.19 182 ASP A C 1
ATOM 1414 O O . ASP A 1 182 ? -38.164 18.835 22.458 1.00 41.19 182 ASP A O 1
ATOM 1418 N N . SER A 1 183 ? -35.967 19.086 22.861 1.00 32.94 183 SER A N 1
ATOM 1419 C CA . SER A 1 183 ? -35.930 20.531 22.634 1.00 32.94 183 SER A CA 1
ATOM 1420 C C . SER A 1 183 ? -35.327 20.823 21.269 1.00 32.94 183 SER A C 1
ATOM 1422 O O . SER A 1 183 ? -34.113 21.014 21.134 1.00 32.94 183 SER A O 1
ATOM 1424 N N . ASP A 1 184 ? -36.203 20.851 20.262 1.00 39.22 184 ASP A N 1
ATOM 1425 C CA . ASP A 1 184 ? -35.912 21.391 18.936 1.00 39.22 184 ASP A CA 1
ATOM 1426 C C . ASP A 1 184 ? -35.195 22.746 19.058 1.00 39.22 184 ASP A C 1
ATOM 1428 O O . ASP A 1 184 ? -35.706 23.696 19.657 1.00 39.22 184 ASP A O 1
ATOM 1432 N N . LYS A 1 185 ? -34.009 22.853 18.452 1.00 34.44 185 LYS A N 1
ATOM 1433 C CA . LYS A 1 185 ? -33.264 24.113 18.368 1.00 34.44 185 LYS A CA 1
ATOM 1434 C C . LYS A 1 185 ? -33.479 24.782 17.016 1.00 34.44 185 LYS A C 1
ATOM 1436 O O . LYS A 1 185 ? -32.786 24.477 16.048 1.00 34.44 185 LYS A O 1
ATOM 1441 N N . GLU A 1 186 ? -34.390 25.753 16.977 1.00 37.16 186 GLU A N 1
ATOM 1442 C CA . GLU A 1 186 ? -34.248 26.866 16.037 1.00 37.16 186 GLU A CA 1
ATOM 1443 C C . GLU A 1 186 ? -33.090 27.771 16.491 1.00 37.16 186 GLU A C 1
ATOM 1445 O O . GLU A 1 186 ? -33.016 28.147 17.661 1.00 37.16 186 GLU A O 1
ATOM 1450 N N . GLU A 1 187 ? -32.235 28.188 15.557 1.00 35.72 187 GLU A N 1
ATOM 1451 C CA . GLU A 1 187 ? -31.372 29.363 15.714 1.00 35.72 187 GLU A CA 1
ATOM 1452 C C . GLU A 1 187 ? -31.580 30.317 14.527 1.00 35.72 187 GLU A C 1
ATOM 1454 O O . GLU A 1 187 ? -31.723 29.897 13.376 1.00 35.72 187 GLU A O 1
ATOM 1459 N N . ARG A 1 188 ? -31.606 31.616 14.838 1.00 36.19 188 ARG A N 1
ATOM 1460 C CA . ARG A 1 188 ? -31.590 32.767 13.919 1.00 36.19 188 ARG A CA 1
ATOM 1461 C C . ARG A 1 188 ? -30.707 33.871 14.537 1.00 36.19 188 ARG A C 1
ATOM 1463 O O . ARG A 1 188 ? -30.242 33.694 15.659 1.00 36.19 188 ARG A O 1
ATOM 1470 N N . ASP A 1 189 ? -30.504 35.058 13.963 1.00 35.88 189 ASP A N 1
ATOM 1471 C CA . ASP A 1 189 ? -30.779 35.582 12.604 1.00 35.88 189 ASP A CA 1
ATOM 1472 C C . ASP A 1 189 ? -29.379 35.806 11.941 1.00 35.88 189 ASP A C 1
ATOM 1474 O O . ASP A 1 189 ? -28.536 34.929 12.111 1.00 35.88 189 ASP A O 1
ATOM 1478 N N . ASP A 1 190 ? -28.949 36.812 11.171 1.00 32.06 190 ASP A N 1
ATOM 1479 C CA . ASP A 1 190 ? -29.504 38.050 10.606 1.00 32.06 190 ASP A CA 1
ATOM 1480 C C . ASP A 1 190 ? -28.754 38.367 9.284 1.00 32.06 190 ASP A C 1
ATOM 1482 O O . ASP A 1 190 ? -27.820 37.665 8.885 1.00 32.06 190 ASP A O 1
ATOM 1486 N N . ALA A 1 191 ? -29.178 39.401 8.563 1.00 32.00 191 ALA A N 1
ATOM 1487 C CA . ALA A 1 191 ? -28.732 39.732 7.213 1.00 32.00 191 ALA A CA 1
ATOM 1488 C C . ALA A 1 191 ? -27.628 40.806 7.152 1.00 32.00 191 ALA A C 1
ATOM 1490 O O . ALA A 1 191 ? -27.486 41.625 8.053 1.00 32.00 191 ALA A O 1
ATOM 1491 N N . VAL A 1 192 ? -26.938 40.909 6.001 1.00 30.88 192 VAL A N 1
ATOM 1492 C CA . VAL A 1 192 ? -26.469 42.208 5.473 1.00 30.88 192 VAL A CA 1
ATOM 1493 C C . VAL A 1 192 ? -26.200 42.176 3.952 1.00 30.88 192 VAL A C 1
ATOM 1495 O O . VAL A 1 192 ? -25.457 41.343 3.450 1.00 30.88 192 VAL A O 1
ATOM 1498 N N . THR A 1 193 ? -26.798 43.146 3.249 1.00 32.44 193 THR A N 1
ATOM 1499 C CA . THR A 1 193 ? -26.409 43.770 1.958 1.00 32.44 193 THR A CA 1
ATOM 1500 C C . THR A 1 193 ? -26.238 42.951 0.652 1.00 32.44 193 THR A C 1
ATOM 1502 O O . THR A 1 193 ? -25.580 41.925 0.537 1.00 32.44 193 THR A O 1
ATOM 1505 N N . SER A 1 194 ? -26.785 43.532 -0.419 1.00 30.27 194 SER A N 1
ATOM 1506 C CA . SER A 1 194 ? -26.547 43.318 -1.865 1.00 30.27 194 SER A CA 1
ATOM 1507 C C . SER A 1 194 ? -26.908 44.658 -2.570 1.00 30.27 194 SER A C 1
ATOM 1509 O O . SER A 1 194 ? -27.371 45.546 -1.845 1.00 30.27 194 SER A O 1
ATOM 1511 N N . PRO A 1 195 ? -26.804 44.885 -3.908 1.00 42.88 195 PRO A N 1
ATOM 1512 C CA . PRO A 1 195 ? -26.447 44.013 -5.049 1.00 42.88 195 PRO A CA 1
ATOM 1513 C C . PRO A 1 195 ? -25.458 44.758 -6.018 1.00 42.88 195 PRO A C 1
ATOM 1515 O O . PRO A 1 195 ? -24.627 45.501 -5.502 1.00 42.88 195 PRO A O 1
ATOM 1518 N N . PRO A 1 196 ? -25.595 44.791 -7.373 1.00 43.72 196 PRO A N 1
ATOM 1519 C CA . PRO A 1 196 ? -25.776 43.777 -8.443 1.00 43.72 196 PRO A CA 1
ATOM 1520 C C . PRO A 1 196 ? -24.584 43.813 -9.470 1.00 43.72 196 PRO A C 1
ATOM 1522 O O . PRO A 1 196 ? -23.608 44.515 -9.229 1.00 43.72 196 PRO A O 1
ATOM 1525 N N . PRO A 1 197 ? -24.686 43.273 -10.710 1.00 43.00 197 PRO A N 1
ATOM 1526 C CA . PRO A 1 197 ? -25.089 41.929 -11.159 1.00 43.00 197 PRO A CA 1
ATOM 1527 C C . PRO A 1 197 ? -24.030 41.256 -12.078 1.00 43.00 197 PRO A C 1
ATOM 1529 O O . PRO A 1 197 ? -23.196 41.940 -12.660 1.00 43.00 197 PRO A O 1
ATOM 1532 N N . LEU A 1 198 ? -24.185 39.957 -12.382 1.00 31.14 198 LEU A N 1
ATOM 1533 C CA . LEU A 1 198 ? -24.083 39.452 -13.769 1.00 31.14 198 LEU A CA 1
ATOM 1534 C C . LEU A 1 198 ? -24.698 38.045 -13.934 1.00 31.14 198 LEU A C 1
ATOM 1536 O O . LEU A 1 198 ? -24.736 37.261 -12.995 1.00 31.14 198 LEU A O 1
ATOM 1540 N N . ASP A 1 199 ? -25.199 37.803 -15.148 1.00 33.75 199 ASP A N 1
ATOM 1541 C CA . ASP A 1 199 ? -25.710 36.575 -15.783 1.00 33.75 199 ASP A CA 1
ATOM 1542 C C . ASP A 1 199 ? -26.692 35.597 -15.100 1.00 33.75 199 ASP A C 1
ATOM 1544 O O . ASP A 1 199 ? -26.705 35.321 -13.906 1.00 33.75 199 ASP A O 1
ATOM 1548 N N . LYS A 1 200 ? -27.589 35.052 -15.939 1.00 39.50 200 LYS A N 1
ATOM 1549 C CA . LYS A 1 200 ? -28.779 34.284 -15.537 1.00 39.50 200 LYS A CA 1
ATOM 1550 C C . LYS A 1 200 ? -28.815 32.901 -16.194 1.00 39.50 200 LYS A C 1
ATOM 1552 O O . LYS A 1 200 ? -29.170 32.789 -17.367 1.00 39.50 200 LYS A O 1
ATOM 1557 N N . LYS A 1 201 ? -28.617 31.830 -15.419 1.00 34.56 201 LYS A N 1
ATOM 1558 C CA . LYS A 1 201 ? -29.113 30.479 -15.756 1.00 34.56 201 LYS A CA 1
ATOM 1559 C C . LYS A 1 201 ? -29.841 29.886 -14.545 1.00 34.56 201 LYS A C 1
ATOM 1561 O O . LYS A 1 201 ? -29.389 30.023 -13.416 1.00 34.56 201 LYS A O 1
ATOM 1566 N N . LYS A 1 202 ? -31.031 29.316 -14.772 1.00 35.78 202 LYS A N 1
ATOM 1567 C CA . LYS A 1 202 ? -31.975 28.932 -13.705 1.00 35.78 202 LYS A CA 1
ATOM 1568 C C . LYS A 1 202 ? -31.656 27.536 -13.143 1.00 35.78 202 LYS A C 1
ATOM 1570 O O . LYS A 1 202 ? -31.699 26.589 -13.930 1.00 35.78 202 LYS A O 1
ATOM 1575 N N . PRO A 1 203 ? -31.479 27.353 -11.822 1.00 36.00 203 PRO A N 1
ATOM 1576 C CA . PRO A 1 203 ? -31.553 26.028 -11.213 1.00 36.00 203 PRO A CA 1
ATOM 1577 C C . PRO A 1 203 ? -33.016 25.558 -11.159 1.00 36.00 203 PRO A C 1
ATOM 1579 O O . PRO A 1 203 ? -33.907 26.293 -10.726 1.00 36.00 203 PRO A O 1
ATOM 1582 N N . ARG A 1 204 ? -33.290 24.320 -11.588 1.00 37.28 204 ARG A N 1
ATOM 1583 C CA . ARG A 1 204 ? -34.621 23.705 -11.461 1.00 37.28 204 ARG A CA 1
ATOM 1584 C C . ARG A 1 204 ? -34.735 22.958 -10.131 1.00 37.28 204 ARG A C 1
ATOM 1586 O O . ARG A 1 204 ? -34.425 21.781 -10.056 1.00 37.28 204 ARG A O 1
ATOM 1593 N N . SER A 1 205 ? -35.221 23.675 -9.115 1.00 34.47 205 SER A N 1
ATOM 1594 C CA . SER A 1 205 ? -35.935 23.157 -7.933 1.00 34.47 205 SER A CA 1
ATOM 1595 C C . SER A 1 205 ? -35.439 21.835 -7.319 1.00 34.47 205 SER A C 1
ATOM 1597 O O . SER A 1 205 ? -35.804 20.754 -7.788 1.00 34.47 205 SER A O 1
ATOM 1599 N N . LEU A 1 206 ? -34.773 21.929 -6.163 1.00 40.19 206 LEU A N 1
ATOM 1600 C CA . LEU A 1 206 ? -34.640 20.825 -5.207 1.00 40.19 206 LEU A CA 1
ATOM 1601 C C . LEU A 1 206 ? -36.000 20.148 -4.973 1.00 40.19 206 LEU A C 1
ATOM 1603 O O . LEU A 1 206 ? -36.868 20.690 -4.288 1.00 40.19 206 LEU A O 1
ATOM 1607 N N . ARG A 1 207 ? -36.184 18.936 -5.504 1.00 34.97 207 ARG A N 1
ATOM 1608 C CA . ARG A 1 207 ? -37.293 18.066 -5.112 1.00 34.97 207 ARG A CA 1
ATOM 1609 C C . ARG A 1 207 ? -36.800 17.044 -4.098 1.00 34.97 207 ARG A C 1
ATOM 1611 O O . ARG A 1 207 ? -36.504 15.907 -4.447 1.00 34.97 207 ARG A O 1
ATOM 1618 N N . ARG A 1 208 ? -36.842 17.435 -2.816 1.00 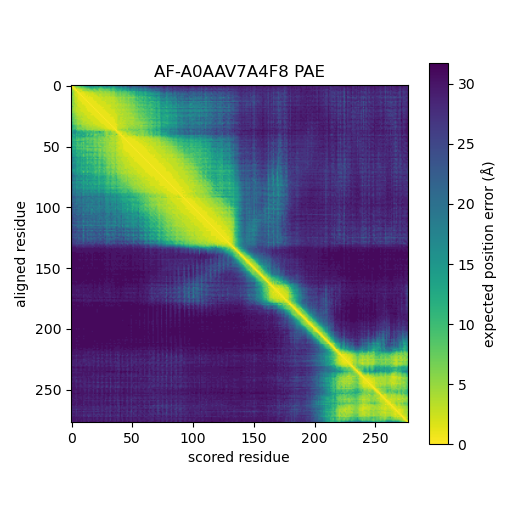42.06 208 ARG A N 1
ATOM 1619 C CA . ARG A 1 208 ? -37.064 16.493 -1.705 1.00 42.06 208 ARG A CA 1
ATOM 1620 C C . ARG A 1 208 ? -38.411 15.792 -1.942 1.00 42.06 208 ARG A C 1
ATOM 1622 O O . ARG A 1 208 ? -39.446 16.201 -1.427 1.00 42.06 208 ARG A O 1
ATOM 1629 N N . ARG A 1 209 ? -38.413 14.763 -2.790 1.00 38.56 209 ARG A N 1
ATOM 1630 C CA . ARG A 1 209 ? -39.480 13.767 -2.860 1.00 38.56 209 ARG A CA 1
ATOM 1631 C C . ARG A 1 209 ? -39.081 12.626 -1.940 1.00 38.56 209 ARG A C 1
ATOM 1633 O O . ARG A 1 209 ? -37.971 12.120 -2.042 1.00 38.56 209 ARG A O 1
ATOM 1640 N N . GLN A 1 210 ? -39.993 12.251 -1.048 1.00 42.19 210 GLN A N 1
ATOM 1641 C CA . GLN A 1 210 ? -39.84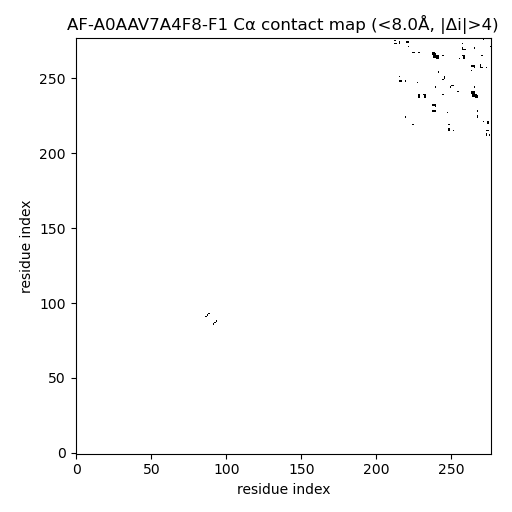4 11.087 -0.178 1.00 42.19 210 GLN A CA 1
ATOM 1642 C C . GLN A 1 210 ? -39.457 9.876 -1.038 1.00 42.19 210 GLN A C 1
ATOM 1644 O O . GLN A 1 210 ? -40.210 9.520 -1.951 1.00 42.19 210 GLN A O 1
ATOM 1649 N N . ARG A 1 211 ? -38.295 9.264 -0.769 1.00 39.25 211 ARG A N 1
ATOM 1650 C CA . ARG A 1 211 ? -37.909 8.002 -1.406 1.00 39.25 211 ARG A CA 1
ATOM 1651 C C . ARG A 1 211 ? -38.893 6.935 -0.937 1.00 39.25 211 ARG A C 1
ATOM 1653 O O . ARG A 1 211 ? -38.811 6.446 0.184 1.00 39.25 211 ARG A O 1
ATOM 1660 N N . ARG A 1 212 ? -39.875 6.622 -1.785 1.00 37.47 212 ARG A N 1
ATOM 1661 C CA . ARG A 1 212 ? -40.750 5.467 -1.590 1.00 37.47 212 ARG A CA 1
ATOM 1662 C C . ARG A 1 212 ? -39.877 4.237 -1.783 1.00 37.47 212 ARG A C 1
ATOM 1664 O O . ARG A 1 212 ? -39.452 3.995 -2.907 1.00 37.47 212 ARG A O 1
ATOM 1671 N N . GLY A 1 213 ? -39.601 3.503 -0.708 1.00 38.75 213 GLY A N 1
ATOM 1672 C CA . GLY A 1 213 ? -38.914 2.220 -0.804 1.00 38.75 213 GLY A CA 1
ATOM 1673 C C . GLY A 1 213 ? -39.705 1.297 -1.726 1.00 38.75 213 GLY A C 1
ATOM 1674 O O . GLY A 1 213 ? -40.814 0.882 -1.383 1.00 38.75 213 GLY A O 1
ATOM 1675 N N . LEU A 1 214 ? -39.169 1.033 -2.916 1.00 41.00 214 LEU A N 1
ATOM 1676 C CA . LEU A 1 214 ? -39.714 0.025 -3.811 1.00 41.00 214 LEU A CA 1
ATOM 1677 C C . LEU A 1 214 ? -39.230 -1.330 -3.309 1.00 41.00 214 LEU A C 1
ATOM 1679 O O . LEU A 1 214 ? -38.036 -1.552 -3.136 1.00 41.00 214 LEU A O 1
ATOM 1683 N N . LEU A 1 215 ? -40.182 -2.212 -3.022 1.00 45.19 215 LEU A N 1
ATOM 1684 C CA . LEU A 1 215 ? -39.900 -3.514 -2.440 1.00 45.19 215 LEU A CA 1
ATOM 1685 C C . LEU A 1 215 ? -39.189 -4.399 -3.470 1.00 45.19 215 LEU A C 1
ATOM 1687 O O . LEU A 1 215 ? -39.830 -4.984 -4.345 1.00 45.19 215 LEU A O 1
ATOM 1691 N N . LEU A 1 216 ? -37.872 -4.535 -3.313 1.00 50.69 216 LEU A N 1
ATOM 1692 C CA . LEU A 1 216 ? -37.152 -5.735 -3.736 1.00 50.69 216 LEU A CA 1
ATOM 1693 C C . LEU A 1 216 ? -37.849 -6.987 -3.159 1.00 50.69 216 LEU A C 1
ATOM 1695 O O . LEU A 1 216 ? -38.511 -6.904 -2.114 1.00 50.69 216 LEU A O 1
ATOM 1699 N N . PRO A 1 217 ? -37.682 -8.168 -3.784 1.00 45.78 217 PRO A N 1
ATOM 1700 C CA . PRO A 1 217 ? -37.985 -9.435 -3.128 1.00 45.78 217 PRO A CA 1
ATOM 1701 C C . PRO A 1 217 ? -37.356 -9.448 -1.728 1.00 45.78 217 PRO A C 1
ATOM 1703 O O . PRO A 1 217 ? -36.182 -9.115 -1.571 1.00 45.78 217 PRO A O 1
ATOM 1706 N N . ARG A 1 218 ? -38.158 -9.785 -0.709 1.00 48.16 218 ARG A N 1
ATOM 1707 C CA . ARG A 1 218 ? -37.924 -9.503 0.728 1.00 48.16 218 ARG A CA 1
ATOM 1708 C C . ARG A 1 218 ? -36.800 -10.342 1.376 1.00 48.16 218 ARG A C 1
ATOM 1710 O O . ARG A 1 218 ? -36.853 -10.652 2.562 1.00 48.16 218 ARG A O 1
ATOM 1717 N N . THR A 1 219 ? -35.828 -10.753 0.574 1.00 53.28 219 THR A N 1
ATOM 1718 C CA . THR A 1 219 ? -34.727 -11.669 0.882 1.00 53.28 219 THR A CA 1
ATOM 1719 C C . THR A 1 219 ? -33.399 -11.226 0.269 1.00 53.28 219 THR A C 1
ATOM 1721 O O . THR A 1 219 ? -32.398 -11.859 0.564 1.00 53.28 219 THR A O 1
ATOM 1724 N N . PHE A 1 220 ? -33.366 -10.194 -0.586 1.00 61.28 220 PHE A N 1
ATOM 1725 C CA . PHE A 1 220 ? -32.116 -9.695 -1.165 1.00 61.28 220 PHE A CA 1
ATOM 1726 C C . PHE A 1 220 ? -31.473 -8.691 -0.200 1.00 61.28 220 PHE A C 1
ATOM 1728 O O . PHE A 1 220 ? -32.052 -7.640 0.078 1.00 61.28 220 PHE A O 1
ATOM 1735 N N . THR A 1 221 ? -30.306 -9.028 0.343 1.00 70.44 221 THR A N 1
ATOM 1736 C CA . THR A 1 221 ? -29.561 -8.202 1.302 1.00 70.44 221 THR A CA 1
ATOM 1737 C C . THR A 1 221 ? -28.368 -7.502 0.643 1.00 70.44 221 THR A C 1
ATOM 1739 O O . THR A 1 221 ? -28.015 -7.763 -0.507 1.00 70.44 221 THR A O 1
ATOM 1742 N N . LEU A 1 222 ? -27.703 -6.616 1.391 1.00 74.31 222 LEU A N 1
ATOM 1743 C CA . LEU A 1 222 ? -26.436 -6.015 0.964 1.00 74.31 222 LEU A CA 1
ATOM 1744 C C . LEU A 1 222 ? -25.324 -7.065 0.793 1.00 74.31 222 LEU A C 1
ATOM 1746 O O . LEU A 1 222 ? -24.505 -6.931 -0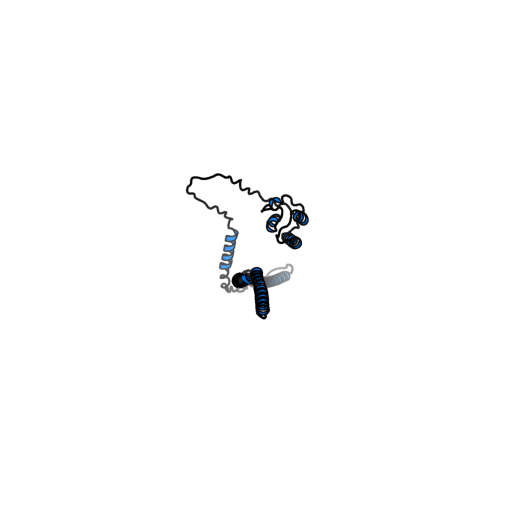.109 1.00 74.31 222 LEU A O 1
ATOM 1750 N N . GLN A 1 223 ? -25.344 -8.141 1.585 1.00 74.50 223 GLN A N 1
ATOM 1751 C CA . GLN A 1 223 ? -24.393 -9.245 1.457 1.00 74.50 223 GLN A CA 1
ATOM 1752 C C . GLN A 1 223 ? -24.632 -10.058 0.173 1.00 74.50 223 GLN A C 1
ATOM 1754 O O . GLN A 1 223 ? -23.671 -10.436 -0.491 1.00 74.50 223 GLN A O 1
ATOM 1759 N N . ASP A 1 224 ? -25.893 -10.263 -0.227 1.00 74.25 224 ASP A N 1
ATOM 1760 C CA . ASP A 1 224 ? -26.230 -10.908 -1.507 1.00 74.25 224 ASP A CA 1
ATOM 1761 C C . ASP A 1 224 ? -25.831 -10.033 -2.705 1.00 74.25 224 ASP A C 1
ATOM 1763 O O . ASP A 1 224 ? -25.382 -10.546 -3.729 1.00 74.25 224 ASP A O 1
ATOM 1767 N N . LEU A 1 225 ? -25.945 -8.703 -2.576 1.00 76.50 225 LEU A N 1
ATOM 1768 C CA . LEU A 1 225 ? -25.482 -7.762 -3.597 1.00 76.50 225 LEU A CA 1
ATOM 1769 C C . LEU A 1 225 ? -23.957 -7.814 -3.753 1.00 76.50 225 LEU A C 1
ATOM 1771 O O . LEU A 1 225 ? -23.465 -7.983 -4.866 1.00 76.50 225 LEU A O 1
ATOM 1775 N N . GLU A 1 226 ? -23.210 -7.714 -2.651 1.00 76.88 226 GLU A N 1
ATOM 1776 C CA . GLU A 1 226 ? -21.747 -7.829 -2.658 1.00 76.88 226 GLU A CA 1
ATOM 1777 C C . GLU A 1 226 ? -21.275 -9.174 -3.223 1.00 76.88 226 GLU A C 1
ATOM 1779 O O . GLU A 1 226 ? -20.302 -9.218 -3.975 1.00 76.88 226 GLU A O 1
ATOM 1784 N N . GLU A 1 227 ? -21.978 -10.266 -2.915 1.00 79.81 227 GLU A N 1
ATOM 1785 C CA . GLU A 1 227 ? -21.653 -11.593 -3.434 1.00 79.81 227 GLU A CA 1
ATOM 1786 C C . GLU A 1 227 ? -21.973 -11.738 -4.931 1.00 79.81 227 GLU A C 1
ATOM 1788 O O . GLU A 1 227 ? -21.170 -12.304 -5.670 1.00 79.81 227 GLU A O 1
ATOM 1793 N N . VAL A 1 228 ? -23.070 -11.152 -5.428 1.00 77.81 228 VAL A N 1
ATOM 1794 C CA . VAL A 1 228 ? -23.337 -11.081 -6.877 1.00 77.81 228 VAL A CA 1
ATOM 1795 C C . VAL A 1 228 ? -22.240 -10.301 -7.602 1.00 77.81 228 VAL A C 1
ATOM 1797 O O . VAL A 1 228 ? -21.764 -10.769 -8.639 1.00 77.81 228 VAL A O 1
ATOM 1800 N N . PHE A 1 229 ? -21.780 -9.167 -7.059 1.00 77.12 229 PHE A N 1
ATOM 1801 C CA . PHE A 1 229 ? -20.629 -8.450 -7.620 1.00 77.12 229 PHE A CA 1
ATOM 1802 C C . PHE A 1 229 ? -19.368 -9.330 -7.598 1.00 77.12 229 PHE A C 1
ATOM 1804 O O . PHE A 1 229 ? -18.731 -9.487 -8.636 1.00 77.12 229 PHE A O 1
ATOM 1811 N N . ARG A 1 230 ? -19.060 -9.997 -6.475 1.00 77.12 230 ARG A N 1
ATOM 1812 C CA . ARG A 1 230 ? -17.905 -10.909 -6.342 1.00 77.12 230 ARG A CA 1
ATOM 1813 C C . ARG A 1 230 ? -17.928 -12.078 -7.338 1.00 77.12 230 ARG A C 1
ATOM 1815 O O . ARG A 1 230 ? -16.870 -12.523 -7.772 1.00 77.12 230 ARG A O 1
ATOM 1822 N N . GLN A 1 231 ? -19.111 -12.583 -7.688 1.00 72.56 231 GLN A N 1
ATOM 1823 C CA . GLN A 1 231 ? -19.276 -13.722 -8.598 1.00 72.56 231 GLN A CA 1
ATOM 1824 C C . GLN A 1 231 ? -19.351 -13.332 -10.081 1.00 72.56 231 GLN A C 1
ATOM 1826 O O . GLN A 1 231 ? -18.998 -14.149 -10.934 1.00 72.56 231 GLN A O 1
ATOM 1831 N N . THR A 1 232 ? -19.827 -12.125 -10.410 1.00 66.56 232 THR A N 1
ATOM 1832 C CA . THR A 1 232 ? -20.110 -11.729 -11.806 1.00 66.56 232 THR A CA 1
ATOM 1833 C C . THR A 1 232 ? -19.240 -10.605 -12.358 1.00 66.56 232 THR A C 1
ATOM 1835 O O . THR A 1 232 ? -19.154 -10.483 -13.579 1.00 66.56 232 THR A O 1
ATOM 1838 N N . VAL A 1 233 ? -18.544 -9.838 -11.514 1.00 68.62 233 VAL A N 1
ATOM 1839 C CA . VAL A 1 233 ? -17.516 -8.887 -11.958 1.00 68.62 233 VAL A CA 1
ATOM 1840 C C . VAL A 1 233 ? -16.175 -9.614 -12.068 1.00 68.62 233 VAL A C 1
ATOM 1842 O O . VAL A 1 233 ? -15.442 -9.761 -11.094 1.00 68.62 233 VAL A O 1
ATOM 1845 N N . GLN A 1 234 ? -15.860 -10.073 -13.280 1.00 58.66 234 GLN A N 1
ATOM 1846 C CA . GLN A 1 234 ? -14.502 -10.491 -13.664 1.00 58.66 234 GLN A CA 1
ATOM 1847 C C . GLN A 1 234 ? -13.764 -9.391 -14.451 1.00 58.66 234 GLN A C 1
ATOM 1849 O O . GLN A 1 234 ? -12.554 -9.482 -14.653 1.00 58.66 234 GLN A O 1
ATOM 1854 N N . ASP A 1 235 ? -14.487 -8.348 -14.867 1.00 56.66 235 ASP A N 1
ATOM 1855 C CA . ASP A 1 235 ? -13.959 -7.193 -15.589 1.00 56.66 235 ASP A CA 1
ATOM 1856 C C . ASP A 1 235 ? -13.349 -6.159 -14.629 1.00 56.66 235 ASP A C 1
ATOM 1858 O O . ASP A 1 235 ? -13.826 -5.961 -13.510 1.00 56.66 235 ASP A O 1
ATOM 1862 N N . LEU A 1 236 ? -12.312 -5.454 -15.089 1.00 53.69 236 LEU A N 1
ATOM 1863 C CA . LEU A 1 236 ? -11.528 -4.504 -14.282 1.00 53.69 236 LEU A CA 1
ATOM 1864 C C . LEU A 1 236 ? -12.322 -3.278 -13.787 1.00 53.69 236 LEU A C 1
ATOM 1866 O O . LEU A 1 236 ? -11.873 -2.604 -12.863 1.00 53.69 236 LEU A O 1
ATOM 1870 N N . ASP A 1 237 ? -13.483 -2.990 -14.383 1.00 63.62 237 ASP A N 1
ATOM 1871 C CA . ASP A 1 237 ? -14.234 -1.745 -14.165 1.00 63.62 237 ASP A CA 1
ATOM 1872 C C . ASP A 1 237 ? -15.119 -1.746 -12.905 1.00 63.62 237 ASP A C 1
ATOM 1874 O O . ASP A 1 237 ? -15.622 -0.700 -12.506 1.00 63.62 237 ASP A O 1
ATOM 1878 N N . GLY A 1 238 ? -15.366 -2.904 -12.279 1.00 71.69 238 GLY A N 1
ATOM 1879 C CA . GLY A 1 238 ? -16.174 -2.972 -11.053 1.00 71.69 238 GLY A CA 1
ATOM 1880 C C . GLY A 1 238 ? -17.703 -2.932 -11.229 1.00 71.69 238 GLY A C 1
ATOM 1881 O O . GLY A 1 238 ? -18.410 -2.976 -10.222 1.00 71.69 238 GLY A O 1
ATOM 1882 N N . THR A 1 239 ? -18.235 -2.841 -12.457 1.00 78.81 239 THR A N 1
ATOM 1883 C CA . THR A 1 239 ? -19.660 -2.538 -12.726 1.00 78.81 239 THR A CA 1
ATOM 1884 C C . THR A 1 239 ? -20.411 -3.619 -13.515 1.00 78.81 239 THR A C 1
ATOM 1886 O O . THR A 1 239 ? -19.867 -4.274 -14.409 1.00 78.81 239 THR A O 1
ATOM 1889 N N . LEU A 1 240 ? -21.706 -3.774 -13.214 1.00 80.25 240 LEU A N 1
ATOM 1890 C CA . LEU A 1 240 ? -22.622 -4.725 -13.854 1.00 80.25 240 LEU A CA 1
ATOM 1891 C C . LEU A 1 240 ? -23.477 -4.054 -14.929 1.00 80.25 240 LEU A C 1
ATOM 1893 O O . LEU A 1 240 ? -24.058 -3.000 -14.692 1.00 80.25 240 LEU A O 1
ATOM 1897 N N . SER A 1 241 ? -23.655 -4.696 -16.086 1.00 82.94 241 SER A N 1
ATOM 1898 C CA . SER A 1 241 ? -24.639 -4.231 -17.072 1.00 82.94 241 SER A CA 1
ATOM 1899 C C . SER A 1 241 ? -26.069 -4.396 -16.552 1.00 82.94 241 SER A C 1
ATOM 1901 O O . SER A 1 241 ? -26.381 -5.345 -15.822 1.00 82.94 241 SER A O 1
ATOM 1903 N N . ARG A 1 242 ? -26.986 -3.551 -17.034 1.00 80.75 242 ARG A N 1
ATOM 1904 C CA . ARG A 1 242 ? -28.432 -3.674 -16.789 1.00 80.75 242 ARG A CA 1
ATOM 1905 C C . ARG A 1 242 ? -28.977 -5.109 -16.907 1.00 80.75 242 ARG A C 1
ATOM 1907 O O . ARG A 1 242 ? -29.806 -5.526 -16.103 1.00 80.75 242 ARG A O 1
ATOM 1914 N N . GLN A 1 243 ? -28.510 -5.883 -17.893 1.00 79.19 243 GLN A N 1
ATOM 1915 C CA . GLN A 1 243 ? -28.965 -7.264 -18.106 1.00 79.19 243 GLN A CA 1
ATOM 1916 C C . GLN A 1 243 ? -28.461 -8.254 -17.048 1.00 79.19 243 GLN A C 1
ATOM 1918 O O . GLN A 1 243 ? -29.076 -9.306 -16.885 1.00 79.19 243 GLN A O 1
ATOM 1923 N N . GLN A 1 244 ? -27.340 -7.979 -16.375 1.00 78.75 244 GLN A N 1
ATOM 1924 C CA . GLN A 1 244 ? -26.894 -8.748 -15.208 1.00 78.75 244 GLN A CA 1
ATOM 1925 C C . GLN A 1 244 ? -27.732 -8.351 -13.987 1.00 78.75 244 GLN A C 1
ATOM 1927 O O . GLN A 1 244 ? -28.287 -9.226 -13.326 1.00 78.75 244 GLN A O 1
ATOM 1932 N N . VAL A 1 245 ? -27.934 -7.052 -13.747 1.00 77.50 245 VAL A N 1
ATOM 1933 C CA . VAL A 1 245 ? -28.748 -6.573 -12.616 1.00 77.50 245 VAL A CA 1
ATOM 1934 C C . VAL A 1 245 ? -30.184 -7.114 -12.686 1.00 77.50 245 VAL A C 1
ATOM 1936 O O . VAL A 1 245 ? -30.646 -7.724 -11.722 1.00 77.50 245 VAL A O 1
ATOM 1939 N N . GLU A 1 246 ? -30.858 -7.021 -13.843 1.00 78.44 246 GLU A N 1
ATOM 1940 C CA . GLU A 1 246 ? -32.212 -7.579 -14.029 1.00 78.44 246 GLU A CA 1
ATOM 1941 C C . GLU A 1 246 ? -32.263 -9.125 -13.933 1.00 78.44 246 GLU A C 1
ATOM 1943 O O . GLU A 1 246 ? -33.329 -9.683 -13.664 1.00 78.44 246 GLU A O 1
ATOM 1948 N N . ARG A 1 247 ? -31.129 -9.830 -14.103 1.00 78.19 247 ARG A N 1
ATOM 1949 C CA . ARG A 1 247 ? -31.011 -11.291 -13.904 1.00 78.19 247 ARG A CA 1
ATOM 1950 C C . ARG A 1 247 ? -30.869 -11.692 -12.436 1.00 78.19 247 ARG A C 1
ATOM 1952 O O . ARG A 1 247 ? -31.430 -12.713 -12.051 1.00 78.19 247 ARG A O 1
ATOM 1959 N N . HIS A 1 248 ? -30.122 -10.927 -11.640 1.00 72.88 248 HIS A N 1
ATOM 1960 C CA . HIS A 1 248 ? -29.796 -11.289 -10.254 1.00 72.88 248 HIS A CA 1
ATOM 1961 C C . HIS A 1 248 ? -30.757 -10.681 -9.223 1.00 72.88 248 HIS A C 1
ATOM 1963 O O . HIS A 1 248 ? -31.152 -11.371 -8.288 1.00 72.88 248 HIS A O 1
ATOM 1969 N N . LEU A 1 249 ? -31.183 -9.428 -9.409 1.00 70.88 249 LEU A N 1
ATOM 1970 C CA . LEU A 1 249 ? -32.121 -8.734 -8.511 1.00 70.88 249 LEU A CA 1
ATOM 1971 C C . LEU A 1 249 ? -33.585 -8.850 -8.984 1.00 70.88 249 LEU A C 1
ATOM 1973 O O . LEU A 1 249 ? -34.514 -8.431 -8.290 1.00 70.88 249 LEU A O 1
ATOM 1977 N N . GLY A 1 250 ? -33.801 -9.413 -10.176 1.00 68.44 250 GLY A N 1
ATOM 1978 C CA . GLY A 1 250 ? -35.086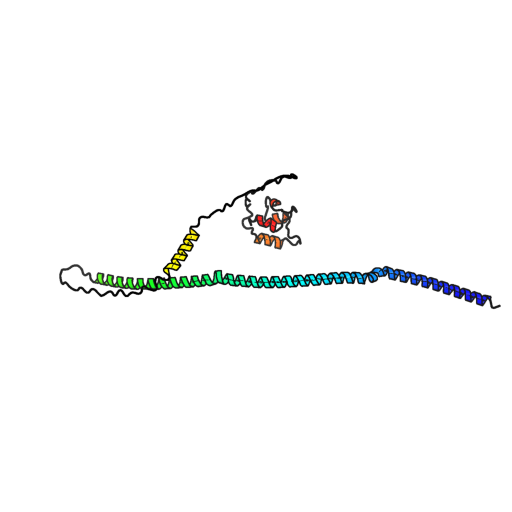 -9.400 -10.868 1.00 68.44 250 GLY A CA 1
ATOM 1979 C C . GLY A 1 250 ? -35.376 -8.057 -11.546 1.00 68.44 250 GLY A C 1
ATOM 1980 O O . GLY A 1 250 ? -34.547 -7.151 -11.589 1.00 68.44 250 GLY A O 1
ATOM 1981 N N . ARG A 1 251 ? -36.578 -7.919 -12.116 1.00 68.94 251 ARG A N 1
ATOM 1982 C CA . ARG A 1 251 ? -36.930 -6.782 -12.982 1.00 68.94 251 ARG A CA 1
ATOM 1983 C C . ARG A 1 251 ? -37.219 -5.494 -12.197 1.00 68.94 251 ARG A C 1
ATOM 1985 O O . ARG A 1 251 ? -38.378 -5.130 -11.985 1.00 68.94 251 ARG A O 1
ATOM 1992 N N . VAL A 1 252 ? -36.159 -4.794 -11.803 1.00 68.06 252 VAL A N 1
ATOM 1993 C CA . VAL A 1 252 ? -36.215 -3.485 -11.138 1.00 68.06 252 VAL A CA 1
ATOM 1994 C C . VAL A 1 252 ? -36.829 -2.435 -12.074 1.00 68.06 252 VAL A C 1
ATOM 1996 O O . VAL A 1 252 ? -36.312 -2.150 -13.154 1.00 68.06 252 VAL A O 1
ATOM 1999 N N . GLN A 1 253 ? -37.944 -1.833 -11.658 1.00 62.66 253 GLN A N 1
ATOM 2000 C CA . GLN A 1 253 ? -38.472 -0.625 -12.301 1.00 62.66 253 GLN A CA 1
ATOM 2001 C C . GLN A 1 253 ? -37.666 0.585 -11.815 1.00 62.66 253 GLN A C 1
ATOM 2003 O O . GLN A 1 253 ? -37.272 0.618 -10.653 1.00 62.66 253 GLN A O 1
ATOM 2008 N N . SER A 1 254 ? -37.440 1.577 -12.683 1.00 71.88 254 SER A N 1
ATOM 2009 C CA . SER A 1 254 ? -36.613 2.756 -12.371 1.00 71.88 254 SER A CA 1
ATOM 2010 C C . SER A 1 254 ? -35.127 2.467 -12.078 1.00 71.88 254 SER A C 1
ATOM 2012 O O . SER A 1 254 ? -34.491 3.241 -11.378 1.00 71.88 254 SER A O 1
ATOM 2014 N N . LEU A 1 255 ? -34.521 1.415 -12.652 1.00 74.44 255 LEU A N 1
ATOM 2015 C CA . LEU A 1 255 ? -33.072 1.179 -12.488 1.00 74.44 255 LEU A CA 1
ATOM 2016 C C . LEU A 1 255 ? -32.220 2.390 -12.945 1.00 74.44 255 LEU A C 1
ATOM 2018 O O . LEU A 1 255 ? -31.275 2.767 -12.268 1.00 74.44 255 LEU A O 1
ATOM 2022 N N . GLN A 1 256 ? -32.646 3.082 -14.007 1.00 76.62 256 GLN A N 1
ATOM 2023 C CA . GLN A 1 256 ? -32.023 4.315 -14.514 1.00 76.62 256 GLN A CA 1
ATOM 2024 C C . GLN A 1 256 ? -32.131 5.530 -13.559 1.00 76.62 256 GLN A C 1
ATOM 2026 O O . GLN A 1 256 ? -31.462 6.529 -13.782 1.00 76.62 256 GLN A O 1
ATOM 2031 N N . ASP A 1 257 ? -32.927 5.469 -12.481 1.00 78.00 257 ASP A N 1
ATOM 2032 C CA . ASP A 1 257 ? -32.913 6.500 -11.424 1.00 78.00 257 ASP A CA 1
ATOM 2033 C C . ASP A 1 257 ? -31.723 6.318 -10.440 1.00 78.00 257 ASP A C 1
ATOM 2035 O O . ASP A 1 257 ? -31.591 7.093 -9.487 1.00 78.00 257 ASP A O 1
ATOM 2039 N N . TYR A 1 258 ? -30.889 5.286 -10.646 1.00 76.38 258 TYR A N 1
ATOM 2040 C CA . TYR A 1 258 ? -29.701 4.948 -9.846 1.00 76.38 258 TYR A CA 1
ATOM 2041 C C . TYR A 1 258 ? -28.382 5.050 -10.635 1.00 76.38 258 TYR A C 1
ATOM 2043 O O . TYR A 1 258 ? -27.337 5.237 -10.018 1.00 76.38 258 TYR A O 1
ATOM 2051 N N . ASP A 1 259 ? -28.444 4.973 -11.968 1.00 82.12 259 ASP A N 1
ATOM 2052 C CA . ASP A 1 259 ? -27.346 5.294 -12.892 1.00 82.12 259 ASP A CA 1
ATOM 2053 C C . ASP A 1 259 ? -26.934 6.766 -12.688 1.00 82.12 259 ASP A C 1
ATOM 2055 O O . ASP A 1 259 ? -27.740 7.682 -12.892 1.00 82.12 259 ASP A O 1
ATOM 2059 N N . THR A 1 260 ? -25.725 6.993 -12.164 1.00 79.38 260 THR A N 1
ATOM 2060 C CA . THR A 1 260 ? -25.289 8.306 -11.659 1.00 79.38 260 THR A CA 1
ATOM 2061 C C . THR A 1 260 ? -24.337 9.030 -12.613 1.00 79.38 260 THR A C 1
ATOM 2063 O O . THR A 1 260 ? -24.311 10.266 -12.602 1.00 79.38 260 THR A O 1
ATOM 2066 N N . ASP A 1 261 ? -23.588 8.308 -13.452 1.00 79.38 261 ASP A N 1
ATOM 2067 C CA . ASP A 1 261 ? -22.720 8.888 -14.487 1.00 79.38 261 ASP A CA 1
ATOM 2068 C C . ASP A 1 261 ? -23.292 8.789 -15.917 1.00 79.38 261 ASP A C 1
ATOM 2070 O O . ASP A 1 261 ? -22.932 9.610 -16.770 1.00 79.38 261 ASP A O 1
ATOM 2074 N N . GLY A 1 262 ? -24.271 7.910 -16.150 1.00 80.12 262 GLY A N 1
ATOM 2075 C CA . GLY A 1 262 ? -25.010 7.764 -17.401 1.00 80.12 262 GLY A CA 1
ATOM 2076 C C . GLY A 1 262 ? -24.466 6.692 -18.350 1.00 80.12 262 GLY A C 1
ATOM 2077 O O . GLY A 1 262 ? -24.701 6.817 -19.557 1.00 80.12 262 GLY A O 1
ATOM 2078 N N . ASP A 1 263 ? -23.713 5.697 -17.863 1.00 81.50 263 ASP A N 1
ATOM 2079 C CA . ASP A 1 263 ? -23.055 4.680 -18.701 1.00 81.50 263 ASP A CA 1
ATOM 2080 C C . ASP A 1 263 ? -23.887 3.400 -18.987 1.00 81.50 263 ASP A C 1
ATOM 2082 O O . ASP A 1 263 ? -23.442 2.532 -19.746 1.00 81.50 263 ASP A O 1
ATOM 2086 N N . ASP A 1 264 ? -25.120 3.301 -18.460 1.00 81.00 264 ASP A N 1
ATOM 2087 C CA . ASP A 1 264 ? -26.037 2.138 -18.550 1.00 81.00 264 ASP A CA 1
ATOM 2088 C C . ASP A 1 264 ? -25.497 0.832 -17.890 1.00 81.00 264 ASP A C 1
ATOM 2090 O O . ASP A 1 264 ? -26.094 -0.257 -18.004 1.00 81.00 264 ASP A O 1
ATOM 2094 N N . ARG A 1 265 ? -24.383 0.930 -17.150 1.00 83.62 265 ARG A N 1
ATOM 2095 C CA . ARG A 1 265 ? -23.874 -0.047 -16.175 1.00 83.62 265 ARG A CA 1
ATOM 2096 C C . ARG A 1 265 ? -24.165 0.476 -14.761 1.00 83.62 265 ARG A C 1
ATOM 2098 O O . ARG A 1 265 ? -24.795 1.507 -14.565 1.00 83.62 265 ARG A O 1
ATOM 2105 N N . TYR A 1 266 ? -23.820 -0.332 -13.761 1.00 84.38 266 TYR A N 1
ATOM 2106 C CA . TYR A 1 266 ? -24.188 -0.088 -12.370 1.00 84.38 266 TYR A CA 1
ATOM 2107 C C . TYR A 1 266 ? -23.079 -0.557 -11.430 1.00 84.38 266 TYR A C 1
ATOM 2109 O O . TYR A 1 266 ? -22.717 -1.740 -11.419 1.00 84.38 266 TYR A O 1
ATOM 2117 N N . SER A 1 267 ? -22.554 0.354 -10.615 1.00 85.56 267 SER A N 1
ATOM 2118 C CA . SER A 1 267 ? -21.623 0.041 -9.530 1.00 85.56 267 SER A CA 1
ATOM 2119 C C . SER A 1 267 ? -22.340 -0.436 -8.261 1.00 85.56 267 SER A C 1
ATOM 2121 O O . SER A 1 267 ? -23.542 -0.237 -8.059 1.00 85.56 267 SER A O 1
ATOM 2123 N N . LEU A 1 268 ? -21.575 -1.031 -7.340 1.00 80.19 268 LEU A N 1
ATOM 2124 C CA . LEU A 1 268 ? -22.071 -1.399 -6.010 1.00 80.19 268 LEU A CA 1
ATOM 2125 C C . LEU A 1 268 ? -22.577 -0.167 -5.230 1.00 80.19 268 LEU A C 1
ATOM 2127 O O . LEU A 1 268 ? -23.548 -0.263 -4.480 1.00 80.19 268 LEU A O 1
ATOM 2131 N N . ALA A 1 269 ? -21.941 0.994 -5.424 1.00 77.88 269 ALA A N 1
ATOM 2132 C CA . ALA A 1 269 ? -22.301 2.244 -4.755 1.00 77.88 269 ALA A CA 1
ATOM 2133 C C . ALA A 1 269 ? -23.659 2.796 -5.222 1.00 77.88 269 ALA A C 1
ATOM 2135 O O . ALA A 1 269 ? -24.395 3.363 -4.418 1.00 77.88 269 ALA A O 1
ATOM 2136 N N . GLU A 1 270 ? -24.011 2.584 -6.490 1.00 81.00 270 GLU A N 1
ATOM 2137 C CA . GLU A 1 270 ? -25.268 3.039 -7.098 1.00 81.00 270 GLU A CA 1
ATOM 2138 C C . GLU A 1 270 ? -26.443 2.107 -6.806 1.00 81.00 270 GLU A C 1
ATOM 2140 O O . GLU A 1 270 ? -27.573 2.565 -6.648 1.00 81.00 270 GLU A O 1
ATOM 2145 N N . LEU A 1 271 ? -26.190 0.801 -6.670 1.00 78.75 271 LEU A N 1
ATOM 2146 C CA . LEU A 1 271 ? -27.227 -0.171 -6.312 1.00 78.75 271 LEU A CA 1
ATOM 2147 C C . LEU A 1 271 ? -27.454 -0.284 -4.798 1.00 78.75 271 LEU A C 1
ATOM 2149 O O . LEU A 1 271 ? -28.532 -0.700 -4.376 1.00 78.75 271 LEU A O 1
ATOM 2153 N N . LYS A 1 272 ? -26.505 0.138 -3.954 1.00 75.56 272 LYS A N 1
ATOM 2154 C CA . LYS A 1 272 ? -26.667 0.143 -2.488 1.00 75.56 272 LYS A CA 1
ATOM 2155 C C . LYS A 1 272 ? -27.926 0.899 -2.000 1.00 75.56 272 LYS A C 1
ATOM 2157 O O . LYS A 1 272 ? -28.659 0.323 -1.193 1.00 75.56 272 LYS A O 1
ATOM 2162 N N . PRO A 1 273 ? -28.286 2.091 -2.521 1.00 71.69 273 PRO A N 1
ATOM 2163 C CA . PRO A 1 273 ? -29.512 2.793 -2.132 1.00 71.69 273 PRO A CA 1
ATOM 2164 C C . PRO A 1 273 ? -30.818 2.153 -2.627 1.00 71.69 273 PRO A C 1
ATOM 2166 O O . PRO A 1 273 ? -31.899 2.610 -2.244 1.00 71.69 273 PRO A O 1
ATOM 2169 N N . LEU A 1 274 ? -30.759 1.112 -3.468 1.00 68.62 274 LEU A N 1
ATOM 2170 C CA . LEU A 1 274 ? -31.922 0.289 -3.825 1.00 68.62 274 LEU A CA 1
ATOM 2171 C C . LEU A 1 274 ? -32.395 -0.552 -2.624 1.00 68.62 274 LEU A C 1
ATOM 2173 O O . LEU A 1 274 ? -33.585 -0.828 -2.489 1.00 68.62 274 LEU A O 1
ATOM 2177 N N . LEU A 1 275 ? -31.469 -0.907 -1.724 1.00 65.12 275 LEU A N 1
ATOM 2178 C CA . LEU A 1 275 ? -31.712 -1.692 -0.508 1.00 65.12 275 LEU A CA 1
ATOM 2179 C C . LEU A 1 275 ? -32.205 -0.849 0.684 1.00 65.12 275 LEU A C 1
ATOM 2181 O O . LEU A 1 275 ? -32.479 -1.399 1.748 1.00 65.12 275 LEU A O 1
ATOM 2185 N N . GLY A 1 276 ? -32.336 0.473 0.521 1.00 58.50 276 GLY A N 1
ATOM 2186 C CA . GLY A 1 276 ? -32.779 1.383 1.585 1.00 58.50 276 GLY A CA 1
ATOM 2187 C C . GLY A 1 276 ? -31.688 1.802 2.579 1.00 58.50 276 GLY A C 1
ATOM 2188 O O . GLY A 1 276 ? -32.029 2.230 3.681 1.00 58.50 276 GLY A O 1
ATOM 2189 N N . VAL A 1 277 ? -30.414 1.682 2.184 1.00 47.78 277 VAL A N 1
ATOM 2190 C CA . VAL A 1 277 ? -29.215 2.143 2.916 1.00 47.78 277 VAL A CA 1
ATOM 2191 C C . VAL A 1 277 ? -28.704 3.461 2.331 1.00 47.78 277 VAL A C 1
ATOM 2193 O O . VAL A 1 277 ? -28.725 3.585 1.085 1.00 47.78 277 VAL A O 1
#